Protein AF-A0AB39DMI1-F1 (afdb_monomer)

Mean predicted aligned error: 10.32 Å

Foldseek 3Di:
DDDDDDDDDDDPPPDPPPDDLDQPDWDWDDDPPDTQTERLDRDALVLLLAQVRCPDPLNVLLVVQDQSYAAARDHPDSCVSVLLVVLLSPFDLQAFQRQDASWFDDRPPDQADDDDPSSVVSCLVSLHWYWHWDDDDVDIDRTTIPSQFGSHPVGDHNSLSSLVSVLVVQLVVQLVCLCPVPPDDLDLALVSLVSSVVSNVVSQVSCLRNQFFAWDWDQDPVPRDTDIDGFKDWPDHSHQSVVDDPVCVVVVHHRDTDMDGHTPDDDDDDDDDDDDD

Structure (mmCIF, N/CA/C/O backbone):
data_AF-A0AB39DMI1-F1
#
_entry.id   AF-A0AB39DMI1-F1
#
loop_
_atom_site.group_PDB
_atom_site.id
_atom_site.type_symbol
_atom_site.label_atom_id
_atom_site.label_alt_id
_atom_site.label_comp_id
_atom_site.label_asym_id
_atom_site.label_entity_id
_atom_site.label_seq_id
_atom_site.pdbx_PDB_ins_code
_atom_site.Cartn_x
_atom_site.Cartn_y
_atom_site.Cartn_z
_atom_site.occupancy
_atom_site.B_iso_or_equiv
_atom_site.auth_seq_id
_atom_site.auth_comp_id
_atom_site.auth_asym_id
_atom_site.auth_atom_id
_atom_site.pdbx_PDB_model_num
ATOM 1 N N . MET A 1 1 ? -18.346 53.934 20.089 1.00 40.44 1 MET A N 1
ATOM 2 C CA . MET A 1 1 ? -18.677 53.764 18.660 1.00 40.44 1 MET A CA 1
ATOM 3 C C . MET A 1 1 ? -17.660 52.806 18.081 1.00 40.44 1 MET A C 1
ATOM 5 O O . MET A 1 1 ? -16.477 52.972 18.335 1.00 40.44 1 MET A O 1
ATOM 9 N N . ASP A 1 2 ? -18.185 51.751 17.476 1.00 36.75 2 ASP A N 1
ATOM 10 C CA . ASP A 1 2 ? -17.543 50.507 17.050 1.00 36.75 2 ASP A CA 1
ATOM 11 C C . ASP A 1 2 ? -16.502 50.747 15.938 1.00 36.75 2 ASP A C 1
ATOM 13 O O . ASP A 1 2 ? -16.797 51.455 14.978 1.00 36.75 2 ASP A O 1
ATOM 17 N N . THR A 1 3 ? -15.305 50.163 16.041 1.00 40.97 3 THR A N 1
ATOM 18 C CA . THR A 1 3 ? -14.331 50.101 14.936 1.00 40.97 3 THR A CA 1
ATOM 19 C C . THR A 1 3 ? -14.012 48.641 14.646 1.00 40.97 3 THR A C 1
ATOM 21 O O . THR A 1 3 ? -13.038 48.086 15.157 1.00 40.97 3 THR A O 1
ATOM 24 N N . ARG A 1 4 ? -14.852 48.016 13.819 1.00 33.78 4 ARG A N 1
ATOM 25 C CA . ARG A 1 4 ? -14.531 46.766 13.126 1.00 33.78 4 ARG A CA 1
ATOM 26 C C . ARG A 1 4 ? -13.997 47.142 11.751 1.00 33.78 4 ARG A C 1
ATOM 28 O O . ARG A 1 4 ? -14.719 47.749 10.970 1.00 33.78 4 ARG A O 1
ATOM 35 N N . HIS A 1 5 ? -12.742 46.804 11.478 1.00 41.62 5 HIS A N 1
ATOM 36 C CA . HIS A 1 5 ? -12.243 46.714 10.112 1.00 41.62 5 HIS A CA 1
ATOM 37 C C . HIS A 1 5 ? -12.139 45.240 9.734 1.00 41.62 5 HIS A C 1
ATOM 39 O O . HIS A 1 5 ? -11.647 44.415 10.505 1.00 41.62 5 HIS A O 1
ATOM 45 N N . ASP A 1 6 ? -12.710 44.946 8.574 1.00 37.47 6 ASP A N 1
ATOM 46 C CA . ASP A 1 6 ? -13.129 43.636 8.108 1.00 37.47 6 ASP A CA 1
ATOM 47 C C . ASP A 1 6 ? -11.973 42.666 7.835 1.00 37.47 6 ASP A C 1
ATOM 49 O O . ASP A 1 6 ? -10.895 43.039 7.371 1.00 37.47 6 ASP A O 1
ATOM 53 N N . ALA A 1 7 ? -12.231 41.387 8.106 1.00 41.59 7 ALA A N 1
ATOM 54 C CA . ALA A 1 7 ? -11.334 40.283 7.795 1.00 41.59 7 ALA A CA 1
ATOM 55 C C . ALA A 1 7 ? -11.231 40.056 6.270 1.00 41.59 7 ALA A C 1
ATOM 57 O O . ALA A 1 7 ? -12.234 40.190 5.561 1.00 41.59 7 ALA A O 1
ATOM 58 N N . PRO A 1 8 ? -10.060 39.655 5.740 1.00 37.84 8 PRO A N 1
ATOM 59 C CA . PRO A 1 8 ? -9.926 39.305 4.331 1.00 37.84 8 PRO A CA 1
ATOM 60 C C . PRO A 1 8 ? -10.745 38.044 4.007 1.00 37.84 8 PRO A C 1
ATOM 62 O O . PRO A 1 8 ? -10.681 37.040 4.717 1.00 37.84 8 PRO A O 1
ATOM 65 N N . GLY A 1 9 ? -11.532 38.115 2.929 1.00 39.91 9 GLY A N 1
ATOM 66 C CA . GLY A 1 9 ? -12.408 37.036 2.470 1.00 39.91 9 GLY A CA 1
ATOM 67 C C . GLY A 1 9 ? -11.663 35.746 2.085 1.00 39.91 9 GLY A C 1
ATOM 68 O O . GLY A 1 9 ? -10.453 35.762 1.850 1.00 39.91 9 GLY A O 1
ATOM 69 N N . PRO A 1 10 ? -12.375 34.607 2.008 1.00 33.69 10 PRO A N 1
ATOM 70 C CA . PRO A 1 10 ? -11.759 33.302 1.804 1.00 33.69 10 PRO A CA 1
ATOM 71 C C . PRO A 1 10 ? -11.080 33.216 0.433 1.00 33.69 10 PRO A C 1
ATOM 73 O O . PRO A 1 10 ? -11.697 33.448 -0.608 1.00 33.69 10 PRO A O 1
ATOM 76 N N . ALA A 1 11 ? -9.800 32.842 0.441 1.00 37.06 11 ALA A N 1
ATOM 77 C CA . ALA A 1 11 ? -9.034 32.567 -0.763 1.00 37.06 11 ALA A CA 1
ATOM 78 C C . ALA A 1 11 ? -9.697 31.429 -1.554 1.00 37.06 11 ALA A C 1
ATOM 80 O O . ALA A 1 11 ? -9.735 30.275 -1.120 1.00 37.06 11 ALA A O 1
ATOM 81 N N . VAL A 1 12 ? -10.223 31.763 -2.732 1.00 31.17 12 VAL A N 1
ATOM 82 C CA . VAL A 1 12 ? -10.751 30.793 -3.692 1.00 31.17 12 VAL A CA 1
ATOM 83 C C . VAL A 1 12 ? -9.596 29.886 -4.118 1.00 31.17 12 VAL A C 1
ATOM 85 O O . VAL A 1 12 ? -8.694 30.315 -4.839 1.00 31.17 12 VAL A O 1
ATOM 88 N N . ARG A 1 13 ? -9.611 28.621 -3.679 1.00 31.36 13 ARG A N 1
ATOM 89 C CA . ARG A 1 13 ? -8.741 27.581 -4.239 1.00 31.36 13 ARG A CA 1
ATOM 90 C C . ARG A 1 13 ? -9.112 27.424 -5.714 1.00 31.36 13 ARG A C 1
ATOM 92 O O . ARG A 1 13 ? -10.100 26.770 -6.035 1.00 31.36 13 ARG A O 1
ATOM 99 N N . ARG A 1 14 ? -8.345 28.046 -6.614 1.00 27.55 14 ARG A N 1
ATOM 100 C CA . ARG A 1 14 ? -8.425 27.747 -8.047 1.00 27.55 14 ARG A CA 1
ATOM 101 C C . ARG A 1 14 ? -8.076 26.275 -8.222 1.00 27.55 14 ARG A C 1
ATOM 103 O O . ARG A 1 14 ? -6.947 25.873 -7.953 1.00 27.55 14 ARG A O 1
ATOM 110 N N . ALA A 1 15 ? -9.047 25.481 -8.661 1.00 31.86 15 ALA A N 1
ATOM 111 C CA . ALA A 1 15 ? -8.755 24.197 -9.267 1.00 31.86 15 ALA A CA 1
ATOM 112 C C . ALA A 1 15 ? -7.817 24.467 -10.451 1.00 31.86 15 ALA A C 1
ATOM 114 O O . ALA A 1 15 ? -8.146 25.260 -11.334 1.00 31.86 15 ALA A O 1
ATOM 115 N N . HIS A 1 16 ? -6.626 23.874 -10.429 1.00 32.84 16 HIS A N 1
ATOM 116 C CA . HIS A 1 16 ? -5.752 23.867 -11.593 1.00 32.84 16 HIS A CA 1
ATOM 117 C C . HIS A 1 16 ? -6.437 22.990 -12.646 1.00 32.84 16 HIS A C 1
ATOM 119 O O . HIS A 1 16 ? -6.425 21.764 -12.569 1.00 32.84 16 HIS A O 1
ATOM 125 N N . GLU A 1 17 ? -7.137 23.643 -13.566 1.00 27.09 17 GLU A N 1
ATOM 126 C CA . GLU A 1 17 ? -7.803 23.019 -14.699 1.00 27.09 17 GLU A CA 1
ATOM 127 C C . GLU A 1 17 ? -6.729 22.375 -15.587 1.00 27.09 17 GLU A C 1
ATOM 129 O O . GLU A 1 17 ? -5.768 23.034 -15.998 1.00 27.09 17 GLU A O 1
ATOM 134 N N . LEU A 1 18 ? -6.848 21.064 -15.825 1.00 34.19 18 LEU A N 1
ATOM 135 C CA . LEU A 1 18 ? -5.986 20.318 -16.740 1.00 34.19 18 LEU A CA 1
ATOM 136 C C . LEU A 1 18 ? -6.076 20.977 -18.124 1.00 34.19 18 LEU A C 1
ATOM 138 O O . LEU A 1 18 ? -7.074 20.810 -18.825 1.00 34.19 18 LEU A O 1
ATOM 142 N N . ARG A 1 19 ? -5.042 21.727 -18.530 1.00 32.97 19 ARG A N 1
ATOM 143 C CA . ARG A 1 19 ? -4.916 22.168 -19.926 1.00 32.97 19 ARG A CA 1
ATOM 144 C C . ARG A 1 19 ? -4.856 20.921 -20.799 1.00 32.97 19 ARG A C 1
ATOM 146 O O . ARG A 1 19 ? -4.119 19.988 -20.499 1.00 32.97 19 ARG A O 1
ATOM 153 N N . GLY A 1 20 ? -5.690 20.910 -21.835 1.00 32.97 20 GLY A N 1
ATOM 154 C CA . GLY A 1 20 ? -6.009 19.743 -22.647 1.00 32.97 20 GLY A CA 1
ATOM 155 C C . GLY A 1 20 ? -4.791 18.958 -23.129 1.00 32.97 20 GLY A C 1
ATOM 156 O O . GLY A 1 20 ? -4.186 19.292 -24.140 1.00 32.97 20 GLY A O 1
ATOM 157 N N . LYS A 1 21 ? -4.514 17.856 -22.436 1.00 36.34 21 LYS A N 1
ATOM 158 C CA . LYS A 1 21 ? -3.813 16.682 -22.949 1.00 36.34 21 LYS A CA 1
ATOM 159 C C . LYS A 1 21 ? -4.863 15.565 -22.981 1.00 36.34 21 LYS A C 1
ATOM 161 O O . LYS A 1 21 ? -5.331 15.100 -21.940 1.00 36.34 21 LYS A O 1
ATOM 166 N N . THR A 1 22 ? -5.353 15.249 -24.178 1.00 29.59 22 THR A N 1
ATOM 167 C CA . THR A 1 22 ? -6.438 14.292 -24.453 1.00 29.59 22 THR A CA 1
ATOM 168 C C . THR A 1 22 ? -6.176 12.928 -23.812 1.00 29.59 22 THR A C 1
ATOM 170 O O . THR A 1 22 ? -5.317 12.183 -24.268 1.00 29.59 22 THR A O 1
ATOM 173 N N . CYS A 1 23 ? -6.945 12.576 -22.778 1.00 31.59 23 CYS A N 1
ATOM 174 C CA . CYS A 1 23 ? -6.924 11.258 -22.137 1.00 31.59 23 CYS A CA 1
ATOM 175 C C . CYS A 1 23 ? -7.119 10.146 -23.185 1.00 31.59 23 CYS A C 1
ATOM 177 O O . CYS A 1 23 ? -8.231 9.962 -23.674 1.00 31.59 23 CYS A O 1
ATOM 179 N N . CYS A 1 24 ? -6.047 9.431 -23.550 1.00 37.78 24 CYS A N 1
ATOM 180 C CA . CYS A 1 24 ? -6.097 8.428 -24.619 1.00 37.78 24 CYS A CA 1
ATOM 181 C C . CYS A 1 24 ? -6.272 6.991 -24.092 1.00 37.78 24 CYS A C 1
ATOM 183 O O . CYS A 1 24 ? -6.739 6.128 -24.827 1.00 37.78 24 CYS A O 1
ATOM 185 N N . SER A 1 25 ? -6.014 6.735 -22.804 1.00 41.91 25 SER A N 1
ATOM 186 C CA . SER A 1 25 ? -6.615 5.607 -22.081 1.00 41.91 25 SER A CA 1
ATOM 187 C C . SER A 1 25 ? -6.395 5.702 -20.573 1.00 41.91 25 SER A C 1
ATOM 189 O O . SER A 1 25 ? -5.325 6.081 -20.102 1.00 41.91 25 SER A O 1
ATOM 191 N N . CYS A 1 26 ? -7.417 5.320 -19.814 1.00 41.00 26 CYS A N 1
ATOM 192 C CA . CYS A 1 26 ? -7.340 5.096 -18.378 1.00 41.00 26 CYS A CA 1
ATOM 193 C C . CYS A 1 26 ? -7.968 3.727 -18.111 1.00 41.00 26 CYS A C 1
ATOM 195 O O . CYS A 1 26 ? -9.160 3.548 -18.370 1.00 41.00 26 CYS A O 1
ATOM 197 N N . SER A 1 27 ? -7.189 2.749 -17.651 1.00 41.56 27 SER A N 1
ATOM 198 C CA . SER A 1 27 ? -7.757 1.506 -17.126 1.00 41.56 27 SER A CA 1
ATOM 199 C C . SER A 1 27 ? -8.093 1.703 -15.649 1.00 41.56 27 SER A C 1
ATOM 201 O O . SER A 1 27 ? -7.346 2.320 -14.900 1.00 41.56 27 SER A O 1
ATOM 203 N N . TRP A 1 28 ? -9.267 1.240 -15.229 1.00 36.66 28 TRP A N 1
ATOM 204 C CA . TRP A 1 28 ? -9.728 1.349 -13.846 1.00 36.66 28 TRP A CA 1
ATOM 205 C C . TRP A 1 28 ? -9.405 0.060 -13.099 1.00 36.66 28 TRP A C 1
ATOM 207 O O . TRP A 1 28 ? -9.857 -1.008 -13.512 1.00 36.66 28 TRP A O 1
ATOM 217 N N . LEU A 1 29 ? -8.694 0.150 -11.972 1.00 39.16 29 LEU A N 1
ATOM 218 C CA . LEU A 1 29 ? -8.691 -0.933 -10.993 1.00 39.16 29 LEU A CA 1
ATOM 219 C C . LEU A 1 29 ? -9.754 -0.611 -9.935 1.00 39.16 29 LEU A C 1
ATOM 221 O O . LEU A 1 29 ? -9.590 0.293 -9.120 1.00 39.16 29 LEU A O 1
ATOM 225 N N . HIS A 1 30 ? -10.883 -1.319 -9.967 1.00 31.81 30 HIS A N 1
ATOM 226 C CA . HIS A 1 30 ? -11.877 -1.236 -8.898 1.00 31.81 30 HIS A CA 1
ATOM 227 C C . HIS A 1 30 ? -11.398 -2.079 -7.711 1.00 31.81 30 HIS A C 1
ATOM 229 O O . HIS A 1 30 ? -11.623 -3.285 -7.674 1.00 31.81 30 HIS A O 1
ATOM 235 N N . SER A 1 31 ? -10.769 -1.439 -6.726 1.00 31.80 31 SER A N 1
ATOM 236 C CA . SER A 1 31 ? -10.728 -1.959 -5.358 1.00 31.80 31 SER A CA 1
ATOM 237 C C . SER A 1 31 ? -11.384 -0.947 -4.417 1.00 31.80 31 SER A C 1
ATOM 239 O O . SER A 1 31 ? -11.333 0.260 -4.631 1.00 31.80 31 SER A O 1
ATOM 241 N N . LEU A 1 32 ? -12.132 -1.476 -3.456 1.00 36.25 32 LEU A N 1
ATOM 242 C CA . LEU A 1 32 ? -13.228 -0.853 -2.713 1.00 36.25 32 LEU A CA 1
ATOM 243 C C . LEU A 1 32 ? -12.940 0.580 -2.193 1.00 36.25 32 LEU A C 1
ATOM 245 O O . LEU A 1 32 ? -12.000 0.831 -1.450 1.00 36.25 32 LEU A O 1
ATOM 249 N N . LYS A 1 33 ? -13.840 1.507 -2.562 1.00 37.75 33 LYS A N 1
ATOM 250 C CA . LYS A 1 33 ? -14.026 2.904 -2.099 1.00 37.75 33 LYS A CA 1
ATOM 251 C C . LYS A 1 33 ? -12.906 3.938 -2.312 1.00 37.75 33 LYS A C 1
ATOM 253 O O . LYS A 1 33 ? -13.256 5.117 -2.322 1.00 37.75 33 LYS A O 1
ATOM 258 N N . ASN A 1 34 ? -11.661 3.564 -2.605 1.00 37.72 34 ASN A N 1
ATOM 259 C CA . ASN A 1 34 ? -10.618 4.515 -3.020 1.00 37.72 34 ASN A CA 1
ATOM 260 C C . ASN A 1 34 ? -10.256 4.311 -4.496 1.00 37.72 34 ASN A C 1
ATOM 262 O O . ASN A 1 34 ? -9.811 3.249 -4.918 1.00 37.72 34 ASN A O 1
ATOM 266 N N . ARG A 1 35 ? -10.506 5.341 -5.311 1.00 41.94 35 ARG A N 1
ATOM 267 C CA . ARG A 1 35 ? -10.262 5.329 -6.758 1.00 41.94 35 ARG A CA 1
ATOM 268 C C . ARG A 1 35 ? -8.752 5.397 -7.003 1.00 41.94 35 ARG A C 1
ATOM 270 O O . ARG A 1 35 ? -8.197 6.492 -6.966 1.00 41.94 35 ARG A O 1
ATOM 277 N N . SER A 1 36 ? -8.094 4.271 -7.279 1.00 43.62 36 SER A N 1
ATOM 278 C CA . SER A 1 36 ? -6.759 4.317 -7.875 1.00 43.62 36 SER A CA 1
ATOM 279 C C . SER A 1 36 ? -6.872 4.592 -9.369 1.00 43.62 36 SER A C 1
ATOM 281 O O . SER A 1 36 ? -7.447 3.826 -10.143 1.00 43.62 36 SER A O 1
ATOM 283 N N . LEU A 1 37 ? -6.398 5.774 -9.763 1.00 44.84 37 LEU A N 1
ATOM 284 C CA . LEU A 1 37 ? -6.355 6.202 -11.152 1.00 44.84 37 LEU A CA 1
ATOM 285 C C . LEU A 1 37 ? -5.098 5.600 -11.776 1.00 44.84 37 LEU A C 1
ATOM 287 O O . LEU A 1 37 ? -4.003 6.150 -11.682 1.00 44.84 37 LEU A O 1
ATOM 291 N N . LEU A 1 38 ? -5.267 4.462 -12.441 1.00 48.44 38 LEU A N 1
ATOM 292 C CA . LEU A 1 38 ? -4.261 3.926 -13.344 1.00 48.44 38 LEU A CA 1
ATOM 293 C C . LEU A 1 38 ? -4.327 4.726 -14.656 1.00 48.44 38 LEU A C 1
ATOM 295 O O . LEU A 1 38 ? -5.149 4.482 -15.542 1.00 48.44 38 LEU A O 1
ATOM 299 N N . LYS A 1 39 ? -3.479 5.754 -14.761 1.00 48.94 39 LYS A N 1
ATOM 300 C CA . LYS A 1 39 ? -3.365 6.572 -15.973 1.00 48.94 39 LYS A CA 1
ATOM 301 C C . LYS A 1 39 ? -2.441 5.877 -16.972 1.00 48.94 39 LYS A C 1
ATOM 303 O O . LYS A 1 39 ? -1.224 6.010 -16.911 1.00 48.94 39 LYS A O 1
ATOM 308 N N . THR A 1 40 ? -3.019 5.161 -17.931 1.00 48.16 40 THR A N 1
ATOM 309 C CA . THR A 1 40 ? -2.286 4.499 -19.018 1.00 48.16 40 THR A CA 1
ATOM 310 C C . THR A 1 40 ? -2.102 5.409 -20.239 1.00 48.16 40 THR A C 1
ATOM 312 O O . THR A 1 40 ? -2.490 5.056 -21.344 1.00 48.16 40 THR A O 1
ATOM 315 N N . ARG A 1 41 ? -1.396 6.540 -20.046 1.00 52.12 41 ARG A N 1
ATOM 316 C CA . ARG A 1 41 ? -0.785 7.401 -21.094 1.00 52.12 41 ARG A CA 1
ATOM 317 C C . ARG A 1 41 ? -1.647 8.533 -21.694 1.00 52.12 41 ARG A C 1
ATOM 319 O O . ARG A 1 41 ? -2.814 8.374 -22.041 1.00 52.12 41 ARG A O 1
ATOM 326 N N . CYS A 1 42 ? -0.995 9.685 -21.872 1.00 41.88 42 CYS A N 1
ATOM 327 C CA . CYS A 1 42 ? -1.364 10.738 -22.833 1.00 41.88 42 CYS A CA 1
ATOM 328 C C . CYS A 1 42 ? -0.129 11.281 -23.587 1.00 41.88 42 CYS A C 1
ATOM 330 O O . CYS A 1 42 ? -0.271 11.718 -24.723 1.00 41.88 42 CYS A O 1
ATOM 332 N N . ASP A 1 43 ? 1.075 11.186 -23.007 1.00 53.94 43 ASP A N 1
ATOM 333 C CA . ASP A 1 43 ? 2.302 11.729 -23.607 1.00 53.94 43 ASP A CA 1
ATOM 334 C C . ASP A 1 43 ? 3.181 10.651 -24.273 1.00 53.94 43 ASP A C 1
ATOM 336 O O . ASP A 1 43 ? 3.011 9.432 -24.087 1.00 53.94 43 ASP A O 1
ATOM 340 N N . SER A 1 44 ? 4.121 11.106 -25.106 1.00 67.56 44 SER A N 1
ATOM 341 C CA . SER A 1 44 ? 5.117 10.250 -25.741 1.00 67.56 44 SER A CA 1
ATOM 342 C C . SER A 1 44 ? 6.044 9.657 -24.680 1.00 67.56 44 SER A C 1
ATOM 344 O O . SER A 1 44 ? 6.543 10.369 -23.814 1.00 67.56 44 SER A O 1
ATOM 346 N N . VAL A 1 45 ? 6.338 8.353 -24.761 1.00 79.56 45 VAL A N 1
ATOM 347 C CA . VAL A 1 45 ? 7.345 7.723 -23.886 1.00 79.56 45 VAL A CA 1
ATOM 348 C C . VAL A 1 45 ? 8.702 8.429 -24.000 1.00 79.56 45 VAL A C 1
ATOM 350 O O . VAL A 1 45 ? 9.500 8.400 -23.070 1.00 79.56 45 VAL A O 1
ATOM 353 N N . THR A 1 46 ? 8.957 9.057 -25.150 1.00 84.38 46 THR A N 1
ATOM 354 C CA . THR A 1 46 ? 10.192 9.773 -25.446 1.00 84.38 46 THR A CA 1
ATOM 355 C C . THR A 1 46 ? 10.380 10.955 -24.504 1.00 84.38 46 THR A C 1
ATOM 357 O O . THR A 1 46 ? 11.479 11.121 -23.994 1.00 84.38 46 THR A O 1
ATOM 360 N N . ASP A 1 47 ? 9.313 11.698 -24.194 1.00 87.88 47 ASP A N 1
ATOM 361 C CA . ASP A 1 47 ? 9.385 12.865 -23.306 1.00 87.88 47 ASP A CA 1
ATOM 362 C C . ASP A 1 47 ? 9.639 12.438 -21.853 1.00 87.88 47 ASP A C 1
ATOM 364 O O . ASP A 1 47 ? 10.420 13.052 -21.131 1.00 87.88 47 ASP A O 1
ATOM 368 N N . ILE A 1 48 ? 9.045 11.316 -21.428 1.00 87.12 48 ILE A N 1
ATOM 369 C CA . ILE A 1 48 ? 9.291 10.744 -20.095 1.00 87.12 48 ILE A CA 1
ATOM 370 C C . ILE A 1 48 ? 10.750 10.266 -19.972 1.00 87.12 48 ILE A C 1
ATOM 372 O O . ILE A 1 48 ? 11.365 10.427 -18.921 1.00 87.12 48 ILE A O 1
ATOM 376 N N . ARG A 1 49 ? 11.324 9.704 -21.044 1.00 90.25 49 ARG A N 1
ATOM 377 C CA . ARG A 1 49 ? 12.709 9.193 -21.083 1.00 90.25 49 ARG A CA 1
ATOM 378 C C . ARG A 1 49 ? 13.777 10.275 -21.253 1.00 90.25 49 ARG A C 1
ATOM 380 O O . ARG A 1 49 ? 14.959 9.959 -21.134 1.00 90.25 49 ARG A O 1
ATOM 387 N N . ASP A 1 50 ? 13.386 11.504 -21.554 1.00 89.00 50 ASP A N 1
ATOM 388 C CA . ASP A 1 50 ? 14.294 12.634 -21.719 1.00 89.00 50 ASP A CA 1
ATOM 389 C C . ASP A 1 50 ? 14.515 13.343 -20.373 1.00 89.00 50 ASP A C 1
ATOM 391 O O . ASP A 1 50 ? 13.557 13.743 -19.713 1.00 89.00 50 ASP A O 1
ATOM 395 N N . GLN A 1 51 ? 15.772 13.489 -19.949 1.00 88.31 51 GLN A N 1
ATOM 396 C CA . GLN A 1 51 ? 16.124 14.133 -18.677 1.00 88.31 51 GLN A CA 1
ATOM 397 C C . GLN A 1 51 ? 15.854 15.640 -18.688 1.00 88.31 51 GLN A C 1
ATOM 399 O O . GLN A 1 51 ? 15.552 16.204 -17.638 1.00 88.31 51 GLN A O 1
ATOM 404 N N . ASP A 1 52 ? 15.921 16.273 -19.861 1.00 89.06 52 ASP A N 1
ATOM 405 C CA . ASP A 1 52 ? 15.799 17.727 -20.002 1.00 89.06 52 ASP A CA 1
ATOM 406 C C . ASP A 1 52 ? 14.333 18.181 -20.113 1.00 89.06 52 ASP A C 1
ATOM 408 O O . ASP A 1 52 ? 14.018 19.371 -20.030 1.00 89.06 52 ASP A O 1
ATOM 412 N N . LYS A 1 53 ? 13.406 17.232 -20.290 1.00 87.38 53 LYS A N 1
ATOM 413 C CA . LYS A 1 53 ? 11.963 17.485 -20.334 1.00 87.38 53 LYS A CA 1
ATOM 414 C C . LYS A 1 53 ? 11.365 17.461 -18.935 1.00 87.38 53 LYS A C 1
ATOM 416 O O . LYS A 1 53 ? 11.500 16.472 -18.224 1.00 87.38 53 LYS A O 1
ATOM 421 N N . ALA A 1 54 ? 10.666 18.535 -18.573 1.00 83.94 54 ALA A N 1
ATOM 422 C CA . ALA A 1 54 ? 9.988 18.684 -17.280 1.00 83.94 54 ALA A CA 1
ATOM 423 C C . ALA A 1 54 ? 8.468 18.907 -17.407 1.00 83.94 54 ALA A C 1
ATOM 425 O O . ALA A 1 54 ? 7.759 18.926 -16.404 1.00 83.94 54 ALA A O 1
ATOM 426 N N . ASP A 1 55 ? 7.962 19.075 -18.631 1.00 85.00 55 ASP A N 1
ATOM 427 C CA . ASP A 1 55 ? 6.549 19.269 -18.978 1.00 85.00 55 ASP A CA 1
ATOM 428 C C . ASP A 1 55 ? 5.859 17.967 -19.429 1.00 85.00 55 ASP A C 1
ATOM 430 O O . ASP A 1 55 ? 4.770 17.987 -20.009 1.00 85.00 55 ASP A O 1
ATOM 434 N N . ASP A 1 56 ? 6.489 16.819 -19.168 1.00 85.62 56 ASP A N 1
ATOM 435 C CA . ASP A 1 56 ? 5.900 15.504 -19.385 1.00 85.62 56 ASP A CA 1
ATOM 436 C C . ASP A 1 56 ? 4.925 15.123 -18.259 1.00 85.62 56 ASP A C 1
ATOM 438 O O . ASP A 1 56 ? 5.008 15.593 -17.120 1.00 85.62 56 ASP A O 1
ATOM 442 N N . ILE A 1 57 ? 4.007 14.208 -18.568 1.00 83.06 57 ILE A N 1
ATOM 443 C CA . ILE A 1 57 ? 2.981 13.785 -17.618 1.00 83.06 57 ILE A CA 1
ATOM 444 C C . ILE A 1 57 ? 3.523 13.192 -16.305 1.00 83.06 57 ILE A C 1
ATOM 446 O O . ILE A 1 57 ? 2.878 13.358 -15.271 1.00 83.06 57 ILE A O 1
ATOM 450 N N . ALA A 1 58 ? 4.668 12.500 -16.305 1.00 86.31 58 ALA A N 1
ATOM 451 C CA . ALA A 1 58 ? 5.204 11.898 -15.082 1.00 86.31 58 ALA A CA 1
ATOM 452 C C . ALA A 1 58 ? 5.746 12.985 -14.136 1.00 86.31 58 ALA A C 1
ATOM 454 O O . ALA A 1 58 ? 5.494 12.941 -12.927 1.00 86.31 58 ALA A O 1
ATOM 455 N N . SER A 1 59 ? 6.401 14.004 -14.695 1.00 88.25 59 SER A N 1
ATOM 456 C CA . SER A 1 59 ? 6.846 15.203 -13.972 1.00 88.25 59 SER A CA 1
ATOM 457 C C . SER A 1 59 ? 5.668 16.021 -13.419 1.00 88.25 59 SER A C 1
ATOM 459 O O . SER A 1 59 ? 5.661 16.397 -12.240 1.00 88.25 59 SER A O 1
ATOM 461 N N . GLU A 1 60 ? 4.620 16.227 -14.224 1.00 87.88 60 GLU A N 1
ATOM 462 C CA . GLU A 1 60 ? 3.393 16.913 -13.790 1.00 87.88 60 GLU A CA 1
ATOM 463 C C . GLU A 1 60 ? 2.685 16.162 -12.648 1.00 87.88 60 GLU A C 1
ATOM 465 O O . GLU A 1 60 ? 2.334 16.759 -11.628 1.00 87.88 60 GLU A O 1
ATOM 470 N N . LEU A 1 61 ? 2.497 14.843 -12.782 1.00 86.00 61 LEU A N 1
ATOM 471 C CA . LEU A 1 61 ? 1.850 14.018 -11.755 1.00 86.00 61 LEU A CA 1
ATOM 472 C C . LEU A 1 61 ? 2.656 13.980 -10.456 1.00 86.00 61 LEU A C 1
ATOM 474 O O . LEU A 1 61 ? 2.062 14.034 -9.379 1.00 86.00 61 LEU A O 1
ATOM 478 N N . THR A 1 62 ? 3.988 13.930 -10.554 1.00 87.75 62 THR A N 1
ATOM 479 C CA . THR A 1 62 ? 4.881 14.001 -9.389 1.00 87.75 62 THR A CA 1
ATOM 480 C C . THR A 1 62 ? 4.728 15.335 -8.663 1.00 87.75 62 THR A C 1
ATOM 482 O O . THR A 1 62 ? 4.639 15.357 -7.439 1.00 87.75 62 THR A O 1
ATOM 485 N N . THR A 1 63 ? 4.617 16.440 -9.405 1.00 89.56 63 THR A N 1
ATOM 486 C CA . THR A 1 63 ? 4.389 17.773 -8.825 1.00 89.56 63 THR A CA 1
ATOM 487 C C . THR A 1 63 ? 3.027 17.867 -8.129 1.00 89.56 63 THR A C 1
ATOM 489 O O . THR A 1 63 ? 2.903 18.512 -7.089 1.00 89.56 63 THR A O 1
ATOM 492 N N . LEU A 1 64 ? 2.001 17.203 -8.671 1.00 87.50 64 LEU A N 1
ATOM 493 C CA . LEU A 1 64 ? 0.667 17.143 -8.064 1.00 87.50 64 LEU A CA 1
ATOM 494 C C . LEU A 1 64 ? 0.591 16.218 -6.840 1.00 87.50 64 LEU A C 1
ATOM 496 O O . LEU A 1 64 ? -0.316 16.379 -6.022 1.00 87.50 64 LEU A O 1
ATOM 500 N N . GLY A 1 65 ? 1.520 15.271 -6.690 1.00 86.31 65 GLY A N 1
ATOM 501 C CA . GLY A 1 65 ? 1.653 14.486 -5.465 1.00 86.31 65 GLY A CA 1
ATOM 502 C C . GLY A 1 65 ? 0.631 13.359 -5.294 1.00 86.31 65 GLY A C 1
ATOM 503 O O . GLY A 1 65 ? 0.307 12.987 -4.163 1.00 86.31 65 GLY A O 1
ATOM 504 N N . TYR A 1 66 ? 0.053 12.836 -6.380 1.00 84.50 66 TYR A N 1
ATOM 505 C CA . TYR A 1 66 ? -1.025 11.851 -6.278 1.00 84.50 66 TYR A CA 1
ATOM 506 C C . TYR A 1 66 ? -0.540 10.476 -5.812 1.00 84.50 66 TYR A C 1
ATOM 508 O O . TYR A 1 66 ? 0.200 9.782 -6.507 1.00 84.50 66 TYR A O 1
ATOM 516 N N . ARG A 1 67 ? -1.062 10.037 -4.662 1.00 86.44 67 ARG A N 1
ATOM 517 C CA . ARG A 1 67 ? -0.707 8.756 -4.041 1.00 86.44 67 ARG A CA 1
ATOM 518 C C . ARG A 1 67 ? -1.171 7.534 -4.828 1.00 86.44 67 ARG A C 1
ATOM 520 O O . ARG A 1 67 ? -0.438 6.564 -4.949 1.00 86.44 67 ARG A O 1
ATOM 527 N N . HIS A 1 68 ? -2.378 7.574 -5.383 1.00 85.69 68 HIS A N 1
ATOM 528 C CA . HIS A 1 68 ? -2.991 6.423 -6.055 1.00 85.69 68 HIS A CA 1
ATOM 529 C C . HIS A 1 68 ? -2.750 6.380 -7.568 1.00 85.69 68 HIS A C 1
ATOM 531 O O . HIS A 1 68 ? -3.571 5.838 -8.311 1.00 85.69 68 HIS A O 1
ATOM 537 N N . VAL A 1 69 ? -1.655 6.989 -8.026 1.00 84.12 69 VAL A N 1
ATOM 538 C CA . VAL A 1 69 ? -1.294 7.076 -9.443 1.00 84.12 69 VAL A CA 1
ATOM 539 C C . VAL A 1 69 ? 0.158 6.650 -9.613 1.00 84.12 69 VAL A C 1
ATOM 541 O O . VAL A 1 69 ? 1.040 7.110 -8.888 1.00 84.12 69 VAL A O 1
ATOM 544 N N . TYR A 1 70 ? 0.404 5.806 -10.609 1.00 86.69 70 TYR A N 1
ATOM 545 C CA . TYR A 1 70 ? 1.738 5.501 -11.117 1.00 86.69 70 TYR A CA 1
ATOM 546 C C . TYR A 1 70 ? 1.730 5.607 -12.643 1.00 86.69 70 TYR A C 1
ATOM 548 O O . TYR A 1 70 ? 0.690 5.409 -13.281 1.00 86.69 70 TYR A O 1
ATOM 556 N N . THR A 1 71 ? 2.891 5.903 -13.222 1.00 87.81 71 THR A N 1
ATOM 557 C CA . THR A 1 71 ? 3.059 6.010 -14.673 1.00 87.81 71 THR A CA 1
ATOM 558 C C . THR A 1 71 ? 3.950 4.884 -15.169 1.00 87.81 71 THR A C 1
ATOM 560 O O . THR A 1 71 ? 5.120 4.822 -14.813 1.00 87.81 71 THR A O 1
ATOM 563 N N . ALA A 1 72 ? 3.411 4.004 -16.015 1.00 88.31 72 ALA A N 1
ATOM 564 C CA . ALA A 1 72 ? 4.198 2.977 -16.694 1.00 88.31 72 ALA A CA 1
ATOM 565 C C . ALA A 1 72 ? 4.700 3.495 -18.051 1.00 88.31 72 ALA A C 1
ATOM 567 O O . ALA A 1 72 ? 3.905 3.748 -18.960 1.00 88.31 72 ALA A O 1
ATOM 568 N N . ALA A 1 73 ? 6.015 3.638 -18.192 1.00 88.56 73 ALA A N 1
ATOM 569 C CA . ALA A 1 73 ? 6.680 4.079 -19.407 1.00 88.56 73 ALA A CA 1
ATOM 570 C C . ALA A 1 73 ? 7.058 2.872 -20.275 1.00 88.56 73 ALA A C 1
ATOM 572 O O . ALA A 1 73 ? 7.930 2.083 -19.919 1.00 88.56 73 ALA A O 1
ATOM 573 N N . HIS A 1 74 ? 6.400 2.746 -21.429 1.00 87.62 74 HIS A N 1
ATOM 574 C CA . HIS A 1 74 ? 6.683 1.707 -22.415 1.00 87.62 74 HIS A CA 1
ATOM 575 C C 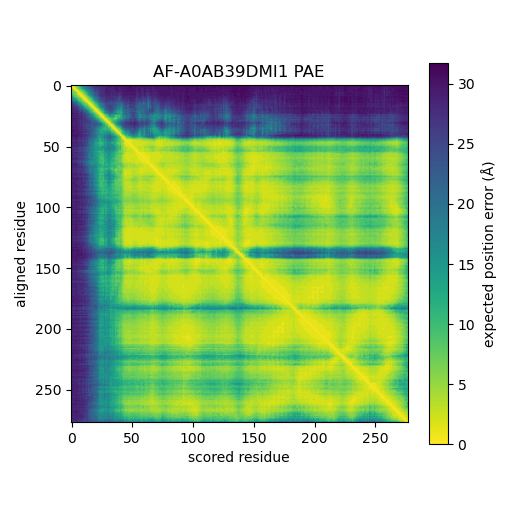. HIS A 1 74 ? 6.437 2.232 -23.834 1.00 87.62 74 HIS A C 1
ATOM 577 O O . HIS A 1 74 ? 5.426 2.892 -24.093 1.00 87.62 74 HIS A O 1
ATOM 583 N N . ALA A 1 75 ? 7.343 1.946 -24.774 1.00 86.12 75 ALA A N 1
ATOM 584 C CA . ALA A 1 75 ? 7.291 2.522 -26.117 1.00 86.12 75 ALA A CA 1
ATOM 585 C C . ALA A 1 75 ? 6.153 1.958 -26.962 1.00 86.12 75 ALA A C 1
ATOM 587 O O . ALA A 1 75 ? 5.316 2.717 -27.461 1.00 86.12 75 ALA A O 1
ATOM 588 N N . THR A 1 76 ? 6.102 0.632 -27.086 1.00 83.19 76 THR A N 1
ATOM 589 C CA . THR A 1 76 ? 5.172 -0.055 -27.992 1.00 83.19 76 THR A CA 1
ATOM 590 C C . THR A 1 76 ? 3.839 -0.440 -27.350 1.00 83.19 76 THR A C 1
ATOM 592 O O . THR A 1 76 ? 2.845 -0.554 -28.060 1.00 83.19 76 THR A O 1
ATOM 595 N N . ASN A 1 77 ? 3.770 -0.600 -26.023 1.00 82.12 77 ASN A N 1
ATOM 596 C CA . ASN A 1 77 ? 2.559 -1.015 -25.317 1.00 82.12 77 ASN A CA 1
ATOM 597 C C . ASN A 1 77 ? 2.062 0.070 -24.349 1.00 82.12 77 ASN A C 1
ATOM 599 O O . ASN A 1 77 ? 2.507 0.158 -23.207 1.00 82.12 77 ASN A O 1
ATOM 603 N N . ALA A 1 78 ? 1.081 0.867 -24.779 1.00 76.88 78 ALA A N 1
ATOM 604 C CA . ALA A 1 78 ? 0.474 1.905 -23.938 1.00 76.88 78 ALA A CA 1
ATOM 605 C C . ALA A 1 78 ? -0.245 1.352 -22.687 1.00 76.88 78 ALA A C 1
ATOM 607 O O . ALA A 1 78 ? -0.402 2.074 -21.707 1.00 76.88 78 ALA A O 1
ATOM 608 N N . GLN A 1 79 ? -0.643 0.074 -22.695 1.00 78.94 79 GLN A N 1
ATOM 609 C CA . GLN A 1 79 ? -1.321 -0.589 -21.575 1.00 78.94 79 GLN A CA 1
ATOM 610 C C . GLN A 1 79 ? -0.378 -1.416 -20.696 1.00 78.94 79 GLN A C 1
ATOM 612 O O . GLN A 1 79 ? -0.858 -2.172 -19.848 1.00 78.94 79 GLN A O 1
ATOM 617 N N . ALA A 1 80 ? 0.945 -1.280 -20.857 1.00 83.69 80 ALA A N 1
ATOM 618 C CA . ALA A 1 80 ? 1.925 -2.052 -20.092 1.00 83.69 80 ALA A CA 1
ATOM 619 C C . ALA A 1 80 ? 1.679 -1.960 -18.574 1.00 83.69 80 ALA A C 1
ATOM 621 O O . ALA A 1 80 ? 1.762 -2.968 -17.878 1.00 83.69 80 ALA A O 1
ATOM 622 N N . GLY A 1 81 ? 1.252 -0.794 -18.071 1.00 82.81 81 GLY A N 1
ATOM 623 C CA . GLY A 1 81 ? 0.903 -0.602 -16.661 1.00 82.81 81 GLY A CA 1
ATOM 624 C C . GLY A 1 81 ? -0.139 -1.594 -16.135 1.00 82.81 81 GLY A C 1
ATOM 625 O O . GLY A 1 81 ? 0.023 -2.103 -15.029 1.00 82.81 81 GLY A O 1
ATOM 626 N N . THR A 1 82 ? -1.146 -1.969 -16.928 1.00 83.88 82 THR A N 1
ATOM 627 C CA . THR A 1 82 ? -2.178 -2.941 -16.516 1.00 83.88 82 THR A CA 1
ATOM 628 C C . THR A 1 82 ? -1.579 -4.319 -16.198 1.00 83.88 82 THR A C 1
ATOM 630 O O . THR A 1 82 ? -2.068 -5.029 -15.318 1.00 83.88 82 THR A O 1
ATOM 633 N N . TYR A 1 83 ? -0.475 -4.691 -16.853 1.00 87.06 83 TYR A N 1
ATOM 634 C CA . TYR A 1 83 ? 0.221 -5.948 -16.578 1.00 87.06 83 TYR A CA 1
ATOM 635 C C . TYR A 1 83 ? 0.980 -5.936 -15.250 1.00 87.06 83 TYR A C 1
ATOM 637 O O . TYR A 1 83 ? 1.196 -7.007 -14.689 1.00 87.06 83 TYR A O 1
ATOM 645 N N . LEU A 1 84 ? 1.366 -4.766 -14.738 1.00 88.38 84 LEU A N 1
ATOM 646 C CA . LEU A 1 84 ? 1.824 -4.634 -13.357 1.00 88.38 84 LEU A CA 1
ATOM 647 C C . LEU A 1 84 ? 0.633 -4.716 -12.397 1.00 88.38 84 LEU A C 1
ATOM 649 O O . LEU A 1 84 ? 0.651 -5.513 -11.463 1.00 88.38 84 LEU A O 1
ATOM 653 N N . ALA A 1 85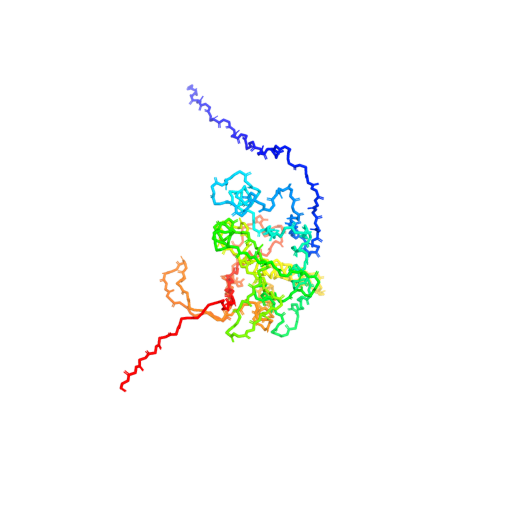 ? -0.436 -3.964 -12.681 1.00 87.19 85 ALA A N 1
ATOM 654 C CA . ALA A 1 85 ? -1.610 -3.873 -11.813 1.00 87.19 85 ALA A CA 1
ATOM 655 C C . ALA A 1 85 ? -2.281 -5.227 -11.534 1.00 87.19 85 ALA A C 1
ATOM 657 O O . ALA A 1 85 ? -2.807 -5.442 -10.441 1.00 87.19 85 ALA A O 1
ATOM 658 N N . LYS A 1 86 ? -2.229 -6.168 -12.488 1.00 86.44 86 LYS A N 1
ATOM 659 C CA . LYS A 1 86 ? -2.774 -7.523 -12.301 1.00 86.44 86 LYS A CA 1
ATOM 660 C C . LYS A 1 86 ? -2.182 -8.241 -11.083 1.00 86.44 86 LYS A C 1
ATOM 662 O O . LYS A 1 86 ? -2.894 -9.007 -10.447 1.00 86.44 86 LYS A O 1
ATOM 667 N N . HIS A 1 87 ? -0.911 -7.991 -10.748 1.00 89.50 87 HIS A N 1
ATOM 668 C CA . HIS A 1 87 ? -0.254 -8.608 -9.590 1.00 89.50 87 HIS A CA 1
ATOM 669 C C . HIS A 1 87 ? -0.873 -8.132 -8.277 1.00 89.50 87 HIS A C 1
ATOM 671 O O . HIS A 1 87 ? -0.971 -8.912 -7.338 1.00 89.50 87 HIS A O 1
ATOM 677 N N . PHE A 1 88 ? -1.356 -6.890 -8.228 1.00 89.25 88 PHE A N 1
ATOM 678 C CA . PHE A 1 88 ? -2.031 -6.340 -7.050 1.00 89.25 88 PHE A CA 1
ATOM 679 C C . PHE A 1 88 ? -3.496 -6.777 -6.974 1.00 89.25 88 PHE A C 1
ATOM 681 O O . PHE A 1 88 ? -4.029 -6.976 -5.889 1.00 89.25 88 PHE A O 1
ATOM 688 N N . ALA A 1 89 ? -4.144 -6.987 -8.123 1.00 86.44 89 ALA A N 1
ATOM 689 C CA . ALA A 1 89 ? -5.540 -7.419 -8.188 1.00 86.44 89 ALA A CA 1
ATOM 690 C C . ALA A 1 89 ? -5.773 -8.853 -7.673 1.00 86.44 89 ALA A C 1
ATOM 692 O O . ALA A 1 89 ? -6.889 -9.182 -7.280 1.00 86.44 89 ALA A O 1
ATOM 693 N N . VAL A 1 90 ? -4.745 -9.707 -7.686 1.00 87.62 90 VAL A N 1
ATOM 694 C CA . VAL A 1 90 ? -4.845 -11.115 -7.254 1.00 87.62 90 VAL A CA 1
ATOM 695 C C . VAL A 1 90 ? -4.498 -11.336 -5.779 1.00 87.62 90 VAL A C 1
ATOM 697 O O . VAL A 1 90 ? -4.562 -12.470 -5.306 1.00 87.62 90 VAL A O 1
ATOM 700 N N . VAL A 1 91 ? -4.117 -10.286 -5.045 1.00 89.00 91 VAL A N 1
ATOM 701 C CA . VAL A 1 91 ? -3.723 -10.403 -3.635 1.00 89.00 91 VAL A CA 1
ATOM 702 C C . VAL A 1 91 ? -4.917 -10.851 -2.792 1.00 89.00 91 VAL A C 1
ATOM 704 O O . VAL A 1 91 ? -5.960 -10.199 -2.755 1.00 89.00 91 VAL A O 1
ATOM 707 N N . ASN A 1 92 ? -4.752 -11.959 -2.069 1.00 91.50 92 ASN A N 1
ATOM 708 C CA . ASN A 1 92 ? -5.751 -12.449 -1.126 1.00 91.50 92 ASN A CA 1
ATOM 709 C C . ASN A 1 92 ? -5.412 -12.005 0.299 1.00 91.50 92 ASN A C 1
ATOM 711 O O . ASN A 1 92 ? -4.772 -12.742 1.039 1.00 91.50 92 ASN A O 1
ATOM 715 N N . TYR A 1 93 ? -5.929 -10.853 0.724 1.00 92.31 93 TYR A N 1
ATOM 716 C CA . TYR A 1 93 ? -5.650 -10.279 2.049 1.00 92.31 93 TYR A CA 1
ATOM 717 C C . TYR A 1 93 ? -6.077 -11.131 3.260 1.00 92.31 93 TYR A C 1
ATOM 719 O O . TYR A 1 93 ? -5.719 -10.780 4.385 1.00 92.31 93 TYR A O 1
ATOM 727 N N . SER A 1 94 ? -6.824 -12.222 3.050 1.00 90.75 94 SER A N 1
ATOM 728 C CA . SER A 1 94 ? -7.200 -13.174 4.110 1.00 90.75 94 SER A CA 1
ATOM 729 C C . SER A 1 94 ? -6.248 -14.369 4.228 1.00 90.75 94 SER A C 1
ATOM 731 O O . SER A 1 94 ? -6.318 -15.093 5.215 1.00 90.75 94 SER A O 1
ATOM 733 N N . ALA A 1 95 ? -5.387 -14.603 3.234 1.00 93.19 95 ALA A N 1
ATOM 734 C CA . ALA A 1 95 ? -4.418 -15.693 3.254 1.00 93.19 95 ALA A CA 1
ATOM 735 C C . ALA A 1 95 ? -3.084 -15.248 3.866 1.00 93.19 95 ALA A C 1
ATOM 737 O O . ALA A 1 95 ? -2.669 -14.096 3.705 1.00 93.19 95 ALA A O 1
ATOM 738 N N . ASP A 1 96 ? -2.395 -16.186 4.512 1.00 93.50 96 ASP A N 1
ATOM 739 C CA . ASP A 1 96 ? -1.070 -15.964 5.088 1.00 93.50 96 ASP A CA 1
ATOM 740 C C . ASP A 1 96 ? -0.025 -15.706 3.998 1.00 93.50 96 ASP A C 1
ATOM 742 O O . ASP A 1 96 ? -0.026 -16.367 2.957 1.00 93.50 96 ASP A O 1
ATOM 746 N N . ARG A 1 97 ? 0.894 -14.766 4.264 1.00 92.50 97 ARG A N 1
ATOM 747 C CA . ARG A 1 97 ? 2.026 -14.406 3.384 1.00 92.50 97 ARG A CA 1
ATOM 748 C C . ARG A 1 97 ? 1.627 -14.225 1.911 1.00 92.50 97 ARG A C 1
ATOM 750 O O . ARG A 1 97 ? 2.270 -14.752 1.005 1.00 92.50 97 ARG A O 1
ATOM 757 N N . SER A 1 98 ? 0.534 -13.512 1.686 1.00 92.81 98 SER A N 1
ATOM 758 C CA . SER A 1 98 ? -0.122 -13.385 0.383 1.00 92.81 98 SER A CA 1
ATOM 759 C C . SER A 1 98 ? 0.112 -12.041 -0.299 1.00 92.81 98 SER A C 1
ATOM 761 O O . SER A 1 98 ? -0.241 -11.894 -1.469 1.00 92.81 98 SER A O 1
ATOM 763 N N . THR A 1 99 ? 0.674 -11.057 0.407 1.00 91.44 99 THR A N 1
ATOM 764 C CA . THR A 1 99 ? 0.962 -9.733 -0.151 1.00 91.44 99 THR A CA 1
ATOM 765 C C . THR A 1 99 ? 2.028 -9.822 -1.238 1.00 91.44 99 THR A C 1
ATOM 767 O O . THR A 1 99 ? 2.964 -10.619 -1.177 1.00 91.44 99 THR A O 1
ATOM 770 N N . ILE A 1 100 ? 1.860 -9.017 -2.289 1.00 91.56 100 ILE A N 1
ATOM 771 C CA . ILE A 1 100 ? 2.694 -9.083 -3.489 1.00 91.56 100 ILE A CA 1
ATOM 772 C C . ILE A 1 100 ? 3.328 -7.719 -3.742 1.00 91.56 100 ILE A C 1
ATOM 774 O O . ILE A 1 100 ? 2.626 -6.741 -3.979 1.00 91.56 100 ILE A O 1
ATOM 778 N N . THR A 1 101 ? 4.658 -7.687 -3.766 1.00 93.19 101 THR A N 1
ATOM 779 C CA . THR A 1 101 ? 5.457 -6.535 -4.206 1.00 93.19 101 THR A CA 1
ATOM 780 C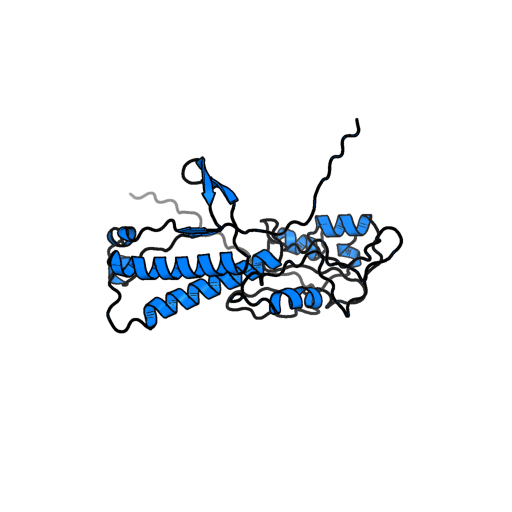 C . THR A 1 101 ? 5.437 -6.398 -5.726 1.00 93.19 101 THR A C 1
ATOM 782 O O . THR A 1 101 ? 5.497 -7.409 -6.429 1.00 93.19 101 THR A O 1
ATOM 785 N N . GLY A 1 102 ? 5.366 -5.171 -6.249 1.00 89.62 102 GLY A N 1
ATOM 786 C CA . GLY A 1 102 ? 5.384 -4.919 -7.696 1.00 89.62 102 GLY A CA 1
ATOM 787 C C . GLY A 1 102 ? 6.771 -5.032 -8.329 1.00 89.62 102 GLY A C 1
ATOM 788 O O . GLY A 1 102 ? 6.910 -5.533 -9.449 1.00 89.62 102 GLY A O 1
ATOM 789 N N . GLU A 1 103 ? 7.789 -4.584 -7.599 1.00 92.69 103 GLU A N 1
ATOM 790 C CA . GLU A 1 103 ? 9.183 -4.603 -8.030 1.00 92.69 103 GLU A CA 1
ATOM 791 C C . GLU A 1 103 ? 9.639 -6.037 -8.352 1.00 92.69 103 GLU A C 1
ATOM 793 O O . GLU A 1 103 ? 9.267 -7.017 -7.698 1.00 92.69 103 GLU A O 1
ATOM 798 N N . PHE A 1 104 ? 10.433 -6.170 -9.410 1.00 92.06 104 PHE A N 1
ATOM 799 C CA . PHE A 1 104 ? 10.959 -7.431 -9.930 1.00 92.06 104 PHE A CA 1
ATOM 800 C C . PHE A 1 104 ? 9.911 -8.463 -10.373 1.00 92.06 104 PHE A C 1
ATOM 802 O O . PHE A 1 104 ? 10.242 -9.632 -10.613 1.00 92.06 104 PHE A O 1
ATOM 809 N N . LYS A 1 105 ? 8.645 -8.075 -10.551 1.00 91.88 105 LYS A N 1
ATOM 810 C CA . LYS A 1 105 ? 7.656 -8.997 -11.115 1.00 91.88 105 LYS A CA 1
ATOM 811 C C . LYS A 1 105 ? 7.857 -9.177 -12.613 1.00 91.88 105 LYS A C 1
ATOM 813 O O . LYS A 1 105 ? 8.061 -8.224 -13.363 1.00 91.88 105 LYS A O 1
ATOM 818 N N . LYS A 1 106 ? 7.747 -10.432 -13.051 1.00 91.88 106 LYS A N 1
ATOM 819 C CA . LYS A 1 106 ? 7.641 -10.800 -14.465 1.00 91.88 106 LYS A CA 1
ATOM 820 C C . LYS A 1 106 ? 6.219 -10.555 -14.943 1.00 91.88 106 LYS A C 1
ATOM 822 O O . LYS A 1 106 ? 5.257 -10.874 -14.240 1.00 91.88 106 LYS A O 1
ATOM 827 N N . SER A 1 107 ? 6.077 -10.049 -16.160 1.00 89.19 107 SER A N 1
ATOM 828 C CA . SER A 1 107 ? 4.768 -9.879 -16.786 1.00 89.19 107 SER A CA 1
ATOM 829 C C . SER A 1 107 ? 4.733 -10.523 -18.162 1.00 89.19 107 SER A C 1
ATOM 831 O O . SER A 1 107 ? 4.973 -9.847 -19.159 1.00 89.19 107 SER A O 1
ATOM 833 N N . PRO A 1 108 ? 4.384 -11.824 -18.231 1.00 85.38 108 PRO A N 1
ATOM 834 C CA . PRO A 1 108 ? 4.169 -12.492 -19.507 1.00 85.38 108 PRO A CA 1
ATOM 835 C C . PRO A 1 108 ? 3.164 -11.704 -20.354 1.00 85.38 108 PRO A C 1
ATOM 837 O O . PRO A 1 108 ? 2.134 -11.258 -19.833 1.00 85.38 108 PRO A O 1
ATOM 840 N N . GLY A 1 109 ? 3.486 -11.520 -21.635 1.00 83.56 109 GLY A N 1
ATOM 841 C CA . GLY A 1 109 ? 2.698 -10.723 -22.579 1.00 83.56 109 GLY A CA 1
ATOM 842 C C . GLY A 1 109 ? 3.127 -9.257 -22.721 1.00 83.56 109 GLY A C 1
ATOM 843 O O . GLY A 1 109 ? 2.568 -8.564 -23.566 1.00 83.56 109 GLY A O 1
ATOM 844 N N . VAL A 1 110 ? 4.117 -8.789 -21.953 1.00 86.69 110 VAL A N 1
ATOM 845 C CA . VAL A 1 110 ? 4.815 -7.514 -22.194 1.00 86.69 110 VAL A CA 1
ATOM 846 C C . VAL A 1 110 ? 6.221 -7.825 -22.694 1.00 86.69 110 VAL A C 1
ATOM 848 O O . VAL A 1 110 ? 6.931 -8.618 -22.079 1.00 86.69 110 VAL A O 1
ATOM 851 N N . ALA A 1 111 ? 6.610 -7.230 -23.820 1.00 89.38 111 ALA A N 1
ATOM 852 C CA . ALA A 1 111 ? 7.973 -7.342 -24.322 1.00 89.38 111 ALA A CA 1
ATOM 853 C C . ALA A 1 111 ? 8.899 -6.466 -23.470 1.00 89.38 111 ALA A C 1
ATOM 855 O O . ALA A 1 111 ? 8.595 -5.302 -23.237 1.00 89.38 111 ALA A O 1
ATOM 856 N N . ALA A 1 112 ? 10.012 -7.024 -23.002 1.00 90.50 112 ALA A N 1
ATOM 857 C CA . ALA A 1 112 ? 11.038 -6.247 -22.319 1.00 90.50 112 ALA A CA 1
ATOM 858 C C . ALA A 1 112 ? 11.695 -5.253 -23.284 1.00 90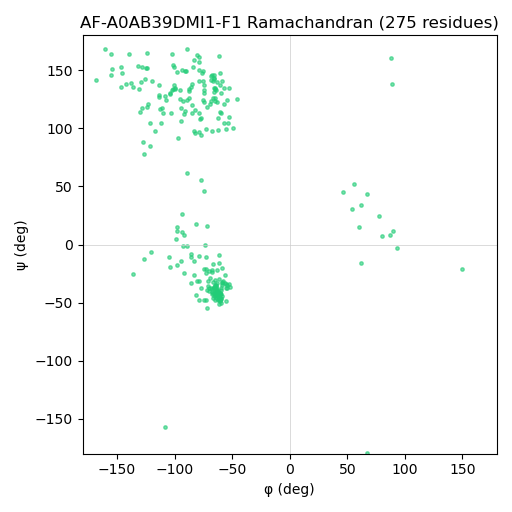.50 112 ALA A C 1
ATOM 860 O O . ALA A 1 112 ? 11.880 -5.557 -24.464 1.00 90.50 112 ALA A O 1
ATOM 861 N N . GLU A 1 113 ? 12.030 -4.067 -22.785 1.00 89.50 113 GLU A N 1
ATOM 862 C CA . GLU A 1 113 ? 12.635 -3.013 -23.595 1.00 89.50 113 GLU A CA 1
ATOM 863 C C . GLU A 1 113 ? 14.147 -2.937 -23.383 1.00 89.50 113 GLU A C 1
ATOM 865 O O . GLU A 1 113 ? 14.636 -2.980 -22.255 1.00 89.50 113 GLU A O 1
ATOM 870 N N . ASP A 1 114 ? 14.888 -2.770 -24.476 1.00 90.19 114 ASP A N 1
ATOM 871 C CA . ASP A 1 114 ? 16.291 -2.372 -24.413 1.00 90.19 114 ASP A CA 1
ATOM 872 C C . ASP A 1 114 ? 16.362 -0.861 -24.133 1.00 90.19 114 ASP A C 1
ATOM 874 O O . ASP A 1 114 ? 15.965 -0.030 -24.961 1.00 90.19 114 ASP A O 1
ATOM 878 N N . LEU A 1 115 ? 16.771 -0.502 -22.915 1.00 89.12 115 LEU A N 1
ATOM 879 C CA . LEU A 1 115 ? 16.742 0.867 -22.409 1.00 89.12 115 LEU A CA 1
ATOM 880 C C . LEU A 1 115 ? 18.159 1.392 -22.186 1.00 89.12 115 LEU A C 1
ATOM 882 O O . LEU A 1 115 ? 18.960 0.809 -21.462 1.00 89.12 115 LEU A O 1
ATOM 886 N N . LYS A 1 116 ? 18.443 2.571 -22.751 1.00 90.19 116 LYS A N 1
ATOM 887 C CA . LYS A 1 116 ? 19.690 3.301 -22.492 1.00 90.19 116 LYS A CA 1
ATOM 888 C C . LYS A 1 116 ? 19.749 3.756 -21.032 1.00 90.19 116 LYS A C 1
ATOM 890 O O . LYS A 1 116 ? 18.741 4.197 -20.482 1.00 90.19 116 LYS A O 1
ATOM 895 N N . GLY A 1 117 ? 20.948 3.772 -20.448 1.00 89.44 117 GLY A N 1
ATOM 896 C CA . GLY A 1 117 ? 21.156 4.215 -19.062 1.00 89.44 117 GLY A CA 1
ATOM 897 C C . GLY A 1 117 ? 20.621 5.624 -18.770 1.00 89.44 117 GLY A C 1
ATOM 898 O O . GLY A 1 117 ? 20.012 5.841 -17.728 1.00 89.44 117 GLY A O 1
ATOM 899 N N . SER A 1 118 ? 20.744 6.567 -19.712 1.00 91.06 118 SER A N 1
ATOM 900 C CA . SER A 1 118 ? 20.189 7.922 -19.555 1.00 91.06 118 SER A CA 1
ATOM 901 C C . SER A 1 118 ? 18.661 7.935 -19.429 1.00 91.06 118 SER A C 1
ATOM 903 O O . SER A 1 118 ? 18.124 8.672 -18.603 1.00 91.06 118 SER A O 1
ATOM 905 N N . ALA A 1 119 ? 17.968 7.078 -20.188 1.00 91.44 119 ALA A N 1
ATOM 906 C CA . ALA A 1 119 ? 16.516 6.941 -20.125 1.00 91.44 119 ALA A CA 1
ATOM 907 C C . ALA A 1 119 ? 16.060 6.327 -18.795 1.00 91.44 119 ALA A C 1
ATOM 909 O O . ALA A 1 119 ? 15.044 6.748 -18.247 1.00 91.44 119 ALA A O 1
ATOM 910 N N . ILE A 1 120 ? 16.816 5.362 -18.262 1.00 92.31 120 ILE A N 1
ATOM 911 C CA . ILE A 1 120 ? 16.552 4.767 -16.944 1.00 92.31 120 ILE A CA 1
ATOM 912 C C . ILE A 1 120 ? 16.641 5.841 -15.858 1.00 92.31 120 ILE A C 1
ATOM 914 O O . ILE A 1 120 ? 15.685 6.024 -15.112 1.00 92.31 120 ILE A O 1
ATOM 918 N N . VAL A 1 121 ? 17.728 6.617 -15.834 1.00 94.06 121 VAL A N 1
ATOM 919 C CA . VAL A 1 121 ? 17.916 7.700 -14.854 1.00 94.06 121 VAL A CA 1
ATOM 920 C C . VAL A 1 121 ? 16.808 8.758 -14.958 1.00 94.06 121 VAL A C 1
ATOM 922 O O . VAL A 1 121 ? 16.313 9.224 -13.932 1.00 94.06 121 VAL A O 1
ATOM 925 N N . ALA A 1 122 ? 16.364 9.101 -16.175 1.00 92.88 122 ALA A N 1
ATOM 926 C CA . ALA A 1 122 ? 15.241 10.023 -16.375 1.00 92.88 122 ALA A CA 1
ATOM 927 C C . ALA A 1 122 ? 13.944 9.488 -15.746 1.00 92.88 122 ALA A C 1
ATOM 929 O O . ALA A 1 122 ? 13.268 10.190 -14.996 1.00 92.88 122 ALA A O 1
ATOM 930 N N . MET A 1 123 ? 13.610 8.225 -16.022 1.00 92.31 123 MET A N 1
ATOM 931 C CA . MET A 1 123 ? 12.395 7.591 -15.508 1.00 92.31 123 MET A CA 1
ATOM 932 C C . MET A 1 123 ? 12.441 7.400 -13.989 1.00 92.31 123 MET A C 1
ATOM 934 O O . MET A 1 123 ? 11.432 7.621 -13.318 1.00 92.31 123 MET A O 1
ATOM 938 N N . GLU A 1 124 ? 13.603 7.058 -13.430 1.00 93.06 124 GLU A N 1
ATOM 939 C CA . GLU A 1 124 ? 13.808 6.970 -11.982 1.00 93.06 124 GLU A CA 1
ATOM 940 C C . GLU A 1 124 ? 13.568 8.315 -11.289 1.00 93.06 124 GLU A C 1
ATOM 942 O O . GLU A 1 124 ? 12.819 8.369 -10.310 1.00 93.06 124 GLU A O 1
ATOM 947 N N . ALA A 1 125 ? 14.125 9.404 -11.831 1.00 92.00 125 ALA A N 1
ATOM 948 C CA . ALA A 1 125 ? 13.938 10.754 -11.300 1.00 92.00 125 ALA A CA 1
ATOM 949 C C . ALA A 1 125 ? 12.473 11.224 -11.365 1.00 92.00 125 ALA A C 1
ATOM 951 O O . ALA A 1 125 ? 12.005 11.934 -10.475 1.00 92.00 125 ALA A O 1
ATOM 952 N N . LYS A 1 126 ? 11.733 10.793 -12.391 1.00 90.75 126 LYS A N 1
ATOM 953 C CA . LYS A 1 126 ? 10.329 11.170 -12.625 1.00 90.75 126 LYS A CA 1
ATOM 954 C C . LYS A 1 126 ? 9.308 10.215 -11.994 1.00 90.75 126 LYS A C 1
ATOM 956 O O . LYS A 1 126 ? 8.114 10.333 -12.267 1.00 90.75 126 LYS A O 1
ATOM 961 N N . ASN A 1 127 ? 9.754 9.257 -11.173 1.00 91.00 127 ASN A N 1
ATOM 962 C CA . ASN A 1 127 ? 8.914 8.200 -10.587 1.00 91.00 127 ASN A CA 1
ATOM 963 C C . ASN A 1 127 ? 8.108 7.400 -11.633 1.00 91.00 127 ASN A C 1
ATOM 965 O O . ASN A 1 127 ? 7.004 6.930 -11.360 1.00 91.00 127 ASN A O 1
ATOM 969 N N . ALA A 1 128 ? 8.650 7.253 -12.843 1.00 90.62 128 ALA A N 1
ATOM 970 C CA . ALA A 1 128 ? 8.061 6.428 -13.882 1.00 90.62 128 ALA A CA 1
ATOM 971 C C . ALA A 1 128 ? 8.552 4.981 -13.745 1.00 90.62 128 ALA A C 1
ATOM 973 O O . ALA A 1 128 ? 9.746 4.710 -13.608 1.00 90.62 128 ALA A O 1
ATOM 974 N N . THR A 1 129 ? 7.611 4.051 -13.806 1.00 92.19 129 THR A N 1
ATOM 975 C CA . THR A 1 129 ? 7.842 2.609 -13.772 1.00 92.19 129 THR A CA 1
ATOM 976 C C . THR A 1 129 ? 8.150 2.095 -15.175 1.00 92.19 129 THR A C 1
ATOM 978 O O . THR A 1 129 ? 7.475 2.475 -16.131 1.00 92.19 129 THR A O 1
ATOM 981 N N . PHE A 1 130 ? 9.122 1.197 -15.321 1.00 91.81 130 PHE A N 1
ATOM 982 C CA . PHE A 1 130 ? 9.545 0.675 -16.626 1.00 91.81 130 PHE A CA 1
ATOM 983 C C . PHE A 1 130 ? 9.839 -0.829 -16.574 1.00 91.81 130 PHE A C 1
ATOM 985 O O . PHE A 1 130 ? 9.962 -1.419 -15.499 1.00 91.81 130 PHE A O 1
ATOM 992 N N . TYR A 1 131 ? 9.903 -1.461 -17.750 1.00 92.88 131 TYR A N 1
ATOM 993 C CA . TYR A 1 131 ? 10.096 -2.907 -17.906 1.00 92.88 131 TYR A CA 1
ATOM 994 C C . TYR A 1 131 ? 11.289 -3.190 -18.842 1.00 92.88 131 TYR A C 1
ATOM 996 O O . TYR A 1 131 ? 11.088 -3.464 -20.028 1.00 92.88 131 TYR A O 1
ATOM 1004 N N . PRO A 1 132 ? 12.542 -3.068 -18.354 1.00 91.75 132 PRO A N 1
ATOM 1005 C CA . PRO A 1 132 ? 13.727 -3.288 -19.166 1.00 91.75 132 PRO A CA 1
ATOM 1006 C C . PRO A 1 132 ? 14.056 -4.774 -19.307 1.00 91.75 132 PRO A C 1
ATOM 1008 O O . PRO A 1 132 ? 13.643 -5.608 -18.492 1.00 91.75 132 PRO A O 1
ATOM 1011 N N . ILE A 1 133 ? 14.885 -5.082 -20.300 1.00 88.62 133 ILE A N 1
ATOM 1012 C CA . ILE A 1 133 ? 15.698 -6.300 -20.316 1.00 88.62 133 ILE A CA 1
ATOM 1013 C C . ILE A 1 133 ? 16.679 -6.229 -19.140 1.00 88.62 133 ILE A C 1
ATOM 1015 O O . ILE A 1 133 ? 17.315 -5.203 -18.905 1.00 88.62 133 ILE A O 1
ATOM 1019 N N . VAL A 1 134 ? 16.784 -7.321 -18.386 1.00 82.31 134 VAL A N 1
ATOM 1020 C CA . VAL A 1 134 ? 17.769 -7.452 -17.309 1.00 82.31 134 VAL A CA 1
ATOM 1021 C C . VAL A 1 134 ? 18.800 -8.473 -17.755 1.00 82.31 134 VAL A C 1
ATOM 1023 O O . VAL A 1 134 ? 18.480 -9.652 -17.913 1.00 82.31 134 VAL A O 1
ATOM 1026 N N . GLU A 1 135 ? 20.024 -8.003 -17.967 1.00 75.75 135 GLU A N 1
ATOM 1027 C CA . GLU A 1 135 ? 21.176 -8.855 -18.243 1.00 75.75 135 GLU A CA 1
ATOM 1028 C C . GLU A 1 135 ? 21.616 -9.541 -16.945 1.00 75.75 135 GLU A C 1
ATOM 1030 O O . GLU A 1 135 ? 21.916 -8.897 -15.937 1.00 75.75 135 GLU A O 1
ATOM 1035 N N . LEU A 1 136 ? 21.649 -10.867 -16.969 1.00 74.31 136 LEU A N 1
ATOM 1036 C CA . LEU A 1 136 ? 22.298 -11.707 -15.969 1.00 74.31 136 LEU A CA 1
ATOM 1037 C C . LEU A 1 136 ? 23.646 -12.141 -16.557 1.00 74.31 136 LEU A C 1
ATOM 1039 O O . LEU A 1 136 ? 23.786 -12.231 -17.774 1.00 74.31 136 LEU A O 1
ATOM 1043 N N . GLN A 1 137 ? 24.652 -12.420 -15.723 1.00 66.81 137 GLN A N 1
ATOM 1044 C CA . GLN A 1 137 ? 25.969 -12.857 -16.213 1.00 66.81 137 GLN A CA 1
ATOM 1045 C C . GLN A 1 137 ? 25.837 -14.097 -17.124 1.00 66.81 137 GLN A C 1
ATOM 1047 O O . GLN A 1 137 ? 25.699 -15.218 -16.641 1.00 66.81 137 GLN A O 1
ATOM 1052 N N . GLY A 1 138 ? 25.862 -13.883 -18.445 1.00 65.19 138 GLY A N 1
ATOM 1053 C CA . GLY A 1 138 ? 25.731 -14.921 -19.471 1.00 65.19 138 GLY A CA 1
ATOM 1054 C C . GLY A 1 138 ? 24.303 -15.295 -19.907 1.00 65.19 138 GLY A C 1
ATOM 1055 O O . GLY A 1 138 ? 24.162 -16.270 -20.641 1.00 65.19 138 GLY A O 1
ATOM 1056 N N . SER A 1 139 ? 23.250 -14.576 -19.489 1.00 71.38 139 SER A N 1
ATOM 1057 C CA . SER A 1 139 ? 21.863 -14.831 -19.927 1.00 71.38 139 SER A CA 1
ATOM 1058 C C . SER A 1 139 ? 20.982 -13.579 -19.850 1.00 71.38 139 SER A C 1
ATOM 1060 O O . SER A 1 139 ? 21.161 -12.749 -18.968 1.00 71.38 139 SER A O 1
ATOM 1062 N N . GLN A 1 140 ? 19.970 -13.472 -20.710 1.00 67.94 140 GLN A N 1
ATOM 1063 C CA . GLN A 1 140 ? 18.951 -12.422 -20.625 1.00 67.94 140 GLN A CA 1
ATOM 1064 C C . GLN A 1 140 ? 17.721 -12.920 -19.867 1.00 67.94 140 GLN A C 1
ATOM 1066 O O . GLN A 1 140 ? 17.190 -13.999 -20.144 1.00 67.94 140 GLN A O 1
ATOM 1071 N N . ASP A 1 141 ? 17.227 -12.123 -18.921 1.00 71.06 141 ASP A N 1
ATOM 1072 C CA . ASP A 1 141 ? 15.932 -12.381 -18.299 1.00 71.06 141 ASP A CA 1
ATOM 1073 C C . ASP A 1 141 ? 14.775 -11.838 -19.153 1.00 71.06 141 ASP A C 1
ATOM 1075 O O . ASP A 1 141 ? 14.924 -10.888 -19.917 1.00 71.06 141 ASP A O 1
ATOM 1079 N N . VAL A 1 142 ? 13.567 -12.367 -18.942 1.00 71.81 142 VAL A N 1
ATOM 1080 C CA . VAL A 1 142 ? 12.318 -12.027 -19.666 1.00 71.81 142 VAL A CA 1
ATOM 1081 C C . VAL A 1 142 ? 11.780 -10.621 -19.291 1.00 71.81 142 VAL A C 1
ATOM 1083 O O . VAL A 1 142 ? 10.623 -10.281 -19.536 1.00 71.81 142 VAL A O 1
ATOM 1086 N N . GLY A 1 143 ? 12.616 -9.790 -18.669 1.00 86.25 143 GLY A N 1
ATOM 1087 C CA . GLY A 1 143 ? 12.298 -8.468 -18.140 1.00 86.25 143 GLY A CA 1
ATOM 1088 C C . GLY A 1 143 ? 11.775 -8.468 -16.703 1.00 86.25 143 GLY A C 1
ATOM 1089 O O . GLY A 1 143 ? 11.347 -9.492 -16.148 1.00 86.25 143 GLY A O 1
ATOM 1090 N N . ARG A 1 144 ? 11.860 -7.302 -16.063 1.00 91.56 144 ARG A N 1
ATOM 1091 C CA . ARG A 1 144 ? 11.451 -7.076 -14.670 1.00 91.56 144 ARG A CA 1
ATOM 1092 C C . ARG A 1 144 ? 10.809 -5.713 -14.526 1.00 91.56 144 ARG A C 1
ATOM 1094 O O . ARG A 1 144 ? 11.321 -4.752 -15.067 1.00 91.56 144 ARG A O 1
ATOM 1101 N N . TRP A 1 145 ? 9.721 -5.605 -13.773 1.00 92.81 145 TRP A N 1
ATOM 1102 C CA . TRP A 1 145 ? 9.238 -4.283 -13.382 1.00 92.81 145 TRP A CA 1
ATOM 1103 C C . TRP A 1 145 ? 10.232 -3.624 -12.438 1.00 92.81 145 TRP A C 1
ATOM 1105 O O . TRP A 1 145 ? 10.580 -4.226 -11.422 1.00 92.81 145 TRP A O 1
ATOM 1115 N N . LEU A 1 146 ? 10.667 -2.415 -12.787 1.00 92.81 146 LEU A N 1
ATOM 1116 C CA . LEU A 1 146 ? 11.557 -1.601 -11.972 1.00 92.81 146 LEU A CA 1
ATOM 1117 C C . LEU A 1 146 ? 10.941 -0.233 -11.687 1.00 92.81 146 LEU A C 1
ATOM 1119 O O . LEU A 1 146 ? 10.169 0.294 -12.498 1.00 92.81 146 LEU A O 1
ATOM 1123 N N . ASN A 1 147 ? 11.321 0.340 -10.547 1.00 92.50 147 ASN A N 1
ATOM 1124 C CA . ASN A 1 147 ? 10.848 1.638 -10.074 1.00 92.50 147 ASN A CA 1
ATOM 1125 C C . ASN A 1 147 ? 9.313 1.692 -9.990 1.00 92.50 147 ASN A C 1
ATOM 1127 O O . ASN A 1 147 ? 8.673 2.597 -10.539 1.00 92.50 147 ASN A O 1
ATOM 1131 N N . THR A 1 148 ? 8.696 0.716 -9.311 1.00 91.50 148 THR A N 1
ATOM 1132 C CA . THR A 1 148 ? 7.231 0.643 -9.127 1.00 91.50 148 THR A CA 1
ATOM 1133 C C . THR A 1 148 ? 6.713 1.662 -8.102 1.00 91.50 148 TH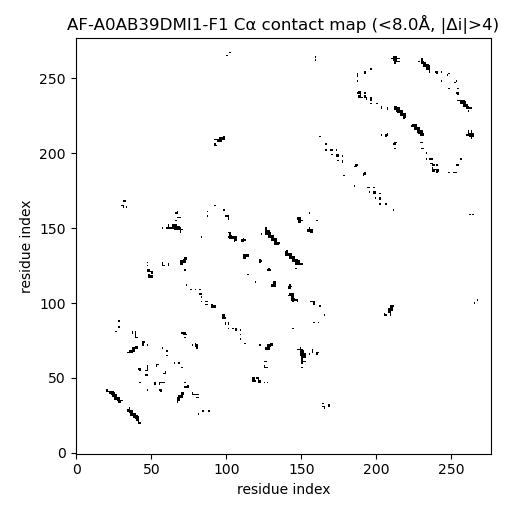R A C 1
ATOM 1135 O O . THR A 1 148 ? 5.943 1.334 -7.195 1.00 91.50 148 THR A O 1
ATOM 1138 N N . LYS A 1 149 ? 7.174 2.910 -8.215 1.00 90.81 149 LYS A N 1
ATOM 1139 C CA . LYS A 1 149 ? 6.799 4.035 -7.366 1.00 90.81 149 LYS A CA 1
ATOM 1140 C C . LYS A 1 149 ? 5.515 4.696 -7.845 1.00 90.81 149 LYS A C 1
ATOM 1142 O O . LYS A 1 149 ? 5.160 4.676 -9.020 1.00 90.81 149 LYS A O 1
ATOM 1147 N N . THR A 1 150 ? 4.831 5.303 -6.893 1.00 90.19 150 THR A N 1
ATOM 1148 C CA . THR A 1 150 ? 3.720 6.218 -7.141 1.00 90.19 150 THR A CA 1
ATOM 1149 C C . THR A 1 150 ? 4.231 7.645 -7.284 1.00 90.19 150 THR A C 1
ATOM 1151 O O . THR A 1 150 ? 5.362 7.959 -6.912 1.00 90.19 150 THR A O 1
ATOM 1154 N N . HIS A 1 151 ? 3.362 8.539 -7.743 1.00 88.06 151 HIS A N 1
ATOM 1155 C CA . HIS A 1 151 ? 3.611 9.980 -7.718 1.00 88.06 151 HIS A CA 1
ATOM 1156 C C . HIS A 1 151 ? 3.322 10.615 -6.344 1.00 88.06 151 HIS A C 1
ATOM 1158 O O . HIS A 1 151 ? 3.153 11.827 -6.244 1.00 88.06 151 HIS A O 1
ATOM 1164 N N . SER A 1 152 ? 3.247 9.808 -5.279 1.00 86.62 152 SER A N 1
ATOM 1165 C CA . SER A 1 152 ? 3.051 10.267 -3.903 1.00 86.62 152 SER A CA 1
ATOM 1166 C C . SER A 1 152 ? 4.194 11.180 -3.456 1.00 86.62 152 SER A C 1
ATOM 1168 O O . SER A 1 152 ? 5.366 10.833 -3.614 1.00 86.62 152 SER A O 1
ATOM 1170 N N . THR A 1 153 ? 3.875 12.282 -2.771 1.00 87.44 153 THR A N 1
ATOM 1171 C CA . THR A 1 153 ? 4.885 13.126 -2.098 1.00 87.44 153 THR A CA 1
ATOM 1172 C C . THR A 1 153 ? 5.651 12.382 -1.003 1.00 87.44 153 THR A C 1
ATOM 1174 O O . THR A 1 153 ? 6.692 12.850 -0.554 1.00 87.44 153 THR A O 1
ATOM 1177 N N . TYR A 1 154 ? 5.141 11.230 -0.560 1.00 86.88 154 TYR A N 1
ATOM 1178 C CA . TYR A 1 154 ? 5.762 10.389 0.462 1.00 86.88 154 TYR A CA 1
ATOM 1179 C C . TYR A 1 154 ? 6.743 9.351 -0.114 1.00 86.88 154 TYR A C 1
ATOM 1181 O O . TYR A 1 154 ? 7.332 8.595 0.655 1.00 86.88 154 TYR A O 1
ATOM 1189 N N . GLY A 1 155 ? 6.921 9.291 -1.444 1.00 87.19 155 GLY A N 1
ATOM 1190 C CA . GLY A 1 155 ? 7.894 8.400 -2.089 1.00 87.19 155 GLY A CA 1
ATOM 1191 C C . GLY A 1 155 ? 7.561 6.912 -1.944 1.00 87.19 155 GLY A C 1
ATOM 1192 O O . GLY A 1 155 ? 8.429 6.101 -1.630 1.00 87.19 155 GLY A O 1
ATOM 1193 N N . GLU A 1 156 ? 6.293 6.553 -2.129 1.00 90.12 156 GLU A N 1
ATOM 1194 C CA . GLU A 1 156 ? 5.774 5.215 -1.830 1.00 90.12 156 GLU A CA 1
ATOM 1195 C C . GLU A 1 156 ? 5.702 4.321 -3.067 1.00 90.12 156 GLU A C 1
ATOM 1197 O O . GLU A 1 156 ? 5.422 4.791 -4.173 1.00 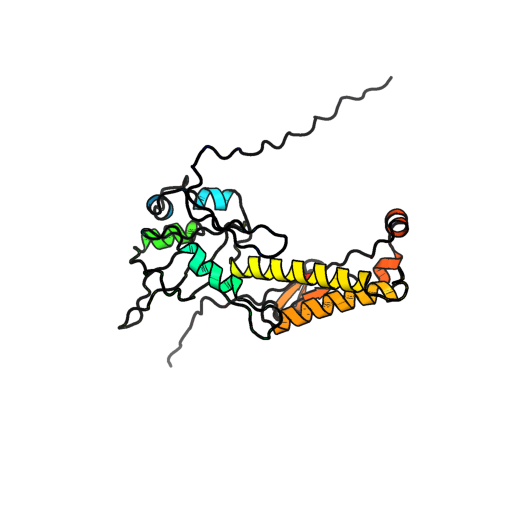90.12 156 GLU A O 1
ATOM 1202 N N . PHE A 1 157 ? 5.877 3.017 -2.861 1.00 92.19 157 PHE A N 1
ATOM 1203 C CA . PHE A 1 157 ? 5.617 2.010 -3.885 1.00 92.19 157 PHE A CA 1
ATOM 1204 C C . PHE A 1 157 ? 4.113 1.784 -4.065 1.00 92.19 157 PHE A C 1
ATOM 1206 O O . PHE A 1 157 ? 3.324 1.947 -3.133 1.00 92.19 157 PHE A O 1
ATOM 1213 N N . ILE A 1 158 ? 3.698 1.429 -5.281 1.00 89.94 158 ILE A N 1
ATOM 1214 C CA . ILE A 1 158 ? 2.275 1.264 -5.608 1.00 89.94 158 ILE A CA 1
ATOM 1215 C C . ILE A 1 158 ? 1.628 0.106 -4.840 1.00 89.94 158 ILE A C 1
ATOM 1217 O O . ILE A 1 158 ? 0.472 0.223 -4.432 1.00 89.94 158 ILE A O 1
ATOM 1221 N N . ASP A 1 159 ? 2.364 -0.978 -4.587 1.00 89.94 159 ASP A N 1
ATOM 1222 C CA . ASP A 1 159 ? 1.867 -2.105 -3.798 1.00 89.94 159 ASP A CA 1
ATOM 1223 C C . ASP A 1 159 ? 1.555 -1.703 -2.355 1.00 89.94 159 ASP A C 1
ATOM 1225 O O . ASP A 1 159 ? 0.500 -2.073 -1.842 1.00 89.94 159 ASP A O 1
ATOM 1229 N N . ASP A 1 160 ? 2.387 -0.870 -1.726 1.00 91.19 160 ASP A N 1
ATOM 1230 C CA . ASP A 1 160 ? 2.112 -0.337 -0.388 1.00 91.19 160 ASP A CA 1
ATOM 1231 C C . ASP A 1 160 ? 0.807 0.467 -0.341 1.00 91.19 160 ASP A C 1
ATOM 1233 O O . ASP A 1 160 ? 0.018 0.323 0.595 1.00 91.19 160 ASP A O 1
ATOM 1237 N N . VAL A 1 161 ? 0.563 1.303 -1.354 1.00 90.25 161 VAL A N 1
ATOM 1238 C CA . VAL A 1 161 ? -0.653 2.126 -1.428 1.00 90.25 161 VAL A CA 1
ATOM 1239 C C . VAL A 1 161 ? -1.894 1.244 -1.569 1.00 90.25 161 VAL A C 1
ATOM 1241 O O . VAL A 1 161 ? -2.852 1.410 -0.812 1.00 90.25 161 VAL A O 1
ATOM 1244 N N . VAL A 1 162 ? -1.863 0.265 -2.479 1.00 89.25 162 VAL A N 1
ATOM 1245 C CA . VAL A 1 162 ? -2.995 -0.653 -2.700 1.00 89.25 162 VAL A CA 1
ATOM 1246 C C . VAL A 1 162 ? -3.256 -1.522 -1.464 1.00 89.25 162 VAL A C 1
ATOM 1248 O O . VAL A 1 162 ? -4.408 -1.708 -1.065 1.00 89.25 162 VAL A O 1
ATOM 1251 N N . ASN A 1 163 ? -2.200 -2.013 -0.812 1.00 91.25 163 ASN A N 1
ATOM 1252 C CA . ASN A 1 163 ? -2.324 -2.808 0.408 1.00 91.25 163 ASN A CA 1
ATOM 1253 C C . ASN A 1 163 ? -2.886 -1.986 1.579 1.00 91.25 163 ASN A C 1
ATOM 1255 O O . ASN A 1 163 ? -3.697 -2.500 2.357 1.00 91.25 163 ASN A O 1
ATOM 1259 N N . LEU A 1 164 ? -2.524 -0.702 1.682 1.00 92.00 164 LEU A N 1
ATOM 1260 C CA . LEU A 1 164 ? -3.107 0.202 2.671 1.00 92.00 164 LEU A CA 1
ATOM 1261 C C . LEU A 1 164 ? -4.601 0.437 2.429 1.00 92.00 164 LEU A C 1
ATOM 1263 O O . LEU A 1 164 ? -5.379 0.413 3.383 1.00 92.00 164 LEU A O 1
ATOM 1267 N N . ASP A 1 165 ? -5.017 0.646 1.180 1.00 91.25 165 ASP A N 1
ATOM 1268 C CA . ASP A 1 165 ? -6.438 0.810 0.857 1.00 91.25 165 ASP A CA 1
ATOM 1269 C C . ASP A 1 165 ? -7.238 -0.441 1.235 1.00 91.25 165 ASP A C 1
ATOM 1271 O O . ASP A 1 165 ? -8.316 -0.343 1.830 1.00 91.25 165 ASP A O 1
ATOM 1275 N N . ALA A 1 166 ? -6.684 -1.626 0.961 1.00 90.50 166 ALA A N 1
ATOM 1276 C CA . ALA A 1 166 ? -7.292 -2.882 1.372 1.00 90.50 166 ALA A CA 1
ATOM 1277 C C . ALA A 1 166 ? -7.426 -2.977 2.901 1.00 90.50 166 ALA A C 1
ATOM 1279 O O . ALA A 1 166 ? -8.484 -3.382 3.395 1.00 90.50 166 ALA A O 1
ATOM 1280 N N . PHE A 1 167 ? -6.393 -2.568 3.650 1.00 94.00 167 PHE A N 1
ATOM 1281 C CA . PHE A 1 167 ? -6.437 -2.515 5.114 1.00 94.00 167 PHE A CA 1
ATOM 1282 C C . PHE A 1 167 ? -7.554 -1.590 5.609 1.00 94.00 167 PHE A C 1
ATOM 1284 O O . PHE A 1 167 ? -8.389 -2.010 6.413 1.00 94.00 167 PHE A O 1
ATOM 1291 N N . ILE A 1 168 ? -7.617 -0.358 5.091 1.00 93.25 168 ILE A N 1
ATOM 1292 C CA . ILE A 1 168 ? -8.628 0.641 5.471 1.00 93.25 168 ILE A CA 1
ATOM 1293 C C . ILE A 1 168 ? -10.038 0.114 5.189 1.00 93.25 168 ILE A C 1
ATOM 1295 O O . ILE A 1 168 ? -10.934 0.223 6.034 1.00 93.25 168 ILE A O 1
ATOM 1299 N N . ASN A 1 169 ? -10.243 -0.493 4.020 1.00 91.88 169 ASN A N 1
ATOM 1300 C CA . ASN A 1 169 ? -11.529 -1.070 3.661 1.00 91.88 169 ASN A CA 1
ATOM 1301 C C . ASN A 1 169 ? -11.908 -2.242 4.585 1.00 91.88 169 ASN A C 1
ATOM 1303 O O . ASN A 1 169 ? -13.024 -2.275 5.105 1.00 91.88 169 ASN A O 1
ATOM 1307 N N . THR A 1 170 ? -10.980 -3.165 4.852 1.00 93.69 170 THR A N 1
ATOM 1308 C CA . THR A 1 170 ? -11.223 -4.309 5.745 1.00 93.69 170 THR A CA 1
ATOM 1309 C C . THR A 1 170 ? -11.545 -3.855 7.167 1.00 93.69 170 THR A C 1
ATOM 1311 O O . THR A 1 170 ? -12.493 -4.363 7.770 1.00 93.69 170 THR A O 1
ATOM 1314 N N . LEU A 1 171 ? -10.811 -2.866 7.685 1.00 94.75 171 LEU A N 1
ATOM 1315 C CA . LEU A 1 171 ? -11.062 -2.265 8.993 1.00 94.75 171 LEU A CA 1
ATOM 1316 C C . LEU A 1 171 ? -12.459 -1.638 9.053 1.00 94.75 171 LEU A C 1
ATOM 1318 O O . LEU A 1 171 ? -13.220 -1.917 9.978 1.00 94.75 171 LEU A O 1
ATOM 1322 N N . THR A 1 172 ? -12.827 -0.857 8.034 1.00 93.50 172 THR A N 1
ATOM 1323 C CA . THR A 1 172 ? -14.139 -0.196 7.952 1.00 93.50 172 THR A CA 1
ATOM 1324 C C . THR A 1 172 ? -15.281 -1.212 7.935 1.00 93.50 172 THR A C 1
ATOM 1326 O O . THR A 1 172 ? -16.248 -1.070 8.683 1.00 93.50 172 THR A O 1
ATOM 1329 N N . VAL A 1 173 ? -15.169 -2.260 7.113 1.00 93.94 173 VAL A N 1
ATOM 1330 C CA . VAL A 1 173 ? -16.195 -3.307 7.003 1.00 93.94 173 VAL A CA 1
ATOM 1331 C C . VAL A 1 173 ? -16.311 -4.107 8.301 1.00 93.94 173 VAL A C 1
ATOM 1333 O O . VAL A 1 173 ? -17.422 -4.346 8.774 1.00 93.94 173 VAL A O 1
ATOM 1336 N N . ARG A 1 174 ? -15.188 -4.501 8.913 1.00 94.25 174 ARG A N 1
ATOM 1337 C CA . ARG A 1 174 ? -15.210 -5.276 10.162 1.00 94.25 174 ARG A CA 1
ATOM 1338 C C . ARG A 1 174 ? -15.763 -4.467 11.332 1.00 94.25 174 ARG A C 1
ATOM 1340 O O . ARG A 1 174 ? -16.589 -4.995 12.071 1.00 94.25 174 ARG A O 1
ATOM 1347 N N . LEU A 1 175 ? -15.389 -3.194 11.464 1.00 94.00 175 LEU A N 1
ATOM 1348 C CA . LEU A 1 175 ? -15.956 -2.309 12.488 1.00 94.00 175 LEU A CA 1
ATOM 1349 C C . LEU A 1 175 ? -17.455 -2.076 12.275 1.00 94.00 175 LEU A C 1
ATOM 1351 O O . LEU A 1 175 ? -18.220 -2.125 13.236 1.00 94.00 175 LEU A O 1
ATOM 1355 N N . TYR A 1 176 ? -17.895 -1.892 11.026 1.00 93.62 176 TYR A N 1
ATOM 1356 C CA . TYR A 1 176 ? -19.322 -1.803 10.712 1.00 93.62 176 TYR A CA 1
ATOM 1357 C C . TYR A 1 176 ? -20.071 -3.076 11.127 1.00 93.62 176 TYR A C 1
ATOM 1359 O O . TYR A 1 176 ? -21.089 -2.993 11.808 1.00 93.62 176 TYR A O 1
ATOM 1367 N N . ASN A 1 177 ? -19.543 -4.255 10.788 1.00 93.88 177 ASN A N 1
ATOM 1368 C CA . ASN A 1 177 ? -20.152 -5.532 11.161 1.00 93.88 177 ASN A CA 1
ATOM 1369 C C . ASN A 1 177 ? -20.178 -5.751 12.681 1.00 93.88 177 ASN A C 1
ATOM 1371 O O . ASN A 1 177 ? -21.145 -6.317 13.188 1.00 93.88 177 ASN A O 1
ATOM 1375 N N . ALA A 1 178 ? -19.158 -5.284 13.408 1.00 92.44 178 ALA A N 1
ATOM 1376 C CA . ALA A 1 178 ? -19.127 -5.331 14.870 1.00 92.44 178 ALA A CA 1
ATOM 1377 C C . ALA A 1 178 ? -20.213 -4.451 15.510 1.00 92.44 178 ALA A C 1
ATOM 1379 O O . ALA A 1 178 ? -20.714 -4.784 16.580 1.00 92.44 178 ALA A O 1
ATOM 1380 N N . LEU A 1 179 ? -20.607 -3.355 14.854 1.00 91.69 179 LEU A N 1
ATOM 1381 C CA . LEU A 1 179 ? -21.718 -2.507 15.293 1.00 91.69 179 LEU A CA 1
ATOM 1382 C C . LEU A 1 179 ? -23.082 -3.070 14.872 1.00 91.69 179 LEU A C 1
ATOM 1384 O O . LEU A 1 179 ? -24.020 -3.054 15.664 1.00 91.69 179 LEU A O 1
ATOM 1388 N N . ALA A 1 180 ? -23.201 -3.553 13.635 1.00 91.94 180 ALA A N 1
ATOM 1389 C CA . ALA A 1 180 ? -24.478 -3.924 13.029 1.00 91.94 180 ALA A CA 1
ATOM 1390 C C . ALA A 1 180 ? -25.011 -5.296 13.477 1.00 91.94 180 ALA A C 1
ATOM 1392 O O . ALA A 1 180 ? -26.223 -5.476 13.547 1.00 91.94 180 ALA A O 1
ATOM 1393 N N . ASN A 1 181 ? -24.129 -6.257 13.780 1.00 90.69 181 ASN A N 1
ATOM 1394 C CA . ASN A 1 181 ? -24.524 -7.644 14.071 1.00 90.69 181 ASN A CA 1
ATOM 1395 C C . ASN A 1 181 ? -24.596 -7.975 15.570 1.00 90.69 181 ASN A C 1
ATOM 1397 O O . ASN A 1 181 ? -24.819 -9.129 15.939 1.00 90.69 181 ASN A O 1
ATOM 1401 N N . VAL A 1 182 ? -24.395 -6.994 16.451 1.00 87.31 182 VAL A N 1
ATOM 1402 C CA . VAL A 1 182 ? -24.599 -7.189 17.888 1.00 87.31 182 VAL A CA 1
ATOM 1403 C C . VAL A 1 182 ? -26.101 -7.350 18.151 1.00 87.31 182 VAL A C 1
ATOM 1405 O O . VAL A 1 182 ? -26.899 -6.477 17.832 1.00 87.31 182 VAL A O 1
ATOM 1408 N N . THR A 1 183 ? -26.492 -8.493 18.722 1.00 84.44 183 THR A N 1
ATOM 1409 C CA . THR A 1 183 ? -27.901 -8.833 19.001 1.00 84.44 183 THR A CA 1
ATOM 1410 C C . THR A 1 183 ? -28.491 -8.045 20.168 1.00 84.44 183 THR A C 1
ATOM 1412 O O . THR A 1 183 ? -29.708 -7.928 20.293 1.00 84.44 183 THR A O 1
ATOM 1415 N N . THR A 1 184 ? -27.635 -7.521 21.041 1.00 86.56 184 THR A N 1
ATOM 1416 C CA . THR A 1 184 ? -28.007 -6.696 22.192 1.00 86.56 184 THR A CA 1
ATOM 1417 C C . THR A 1 184 ? -27.607 -5.238 21.950 1.00 86.56 184 THR A C 1
ATOM 1419 O O . THR A 1 184 ? -27.491 -4.785 20.819 1.00 86.56 184 THR A O 1
ATOM 1422 N N . LYS A 1 185 ? -27.431 -4.444 23.005 1.00 86.12 185 LYS A N 1
ATOM 1423 C CA . LYS A 1 185 ? -26.931 -3.076 22.891 1.00 86.12 185 LYS A CA 1
ATOM 1424 C C . LYS A 1 185 ? -25.414 -3.086 23.053 1.00 86.12 185 LYS A C 1
ATOM 1426 O O . LYS A 1 185 ? -24.925 -3.485 24.108 1.00 86.12 185 LYS A O 1
ATOM 1431 N N . LEU A 1 186 ? -24.680 -2.558 22.071 1.00 90.19 186 LEU A N 1
ATOM 1432 C CA . LEU A 1 186 ? -23.297 -2.147 22.309 1.00 90.19 186 LEU A CA 1
ATOM 1433 C C . LEU A 1 186 ? -23.314 -0.809 23.058 1.00 90.19 186 LEU A C 1
ATOM 1435 O O . LEU A 1 186 ? -23.752 0.218 22.541 1.00 90.19 186 LEU A O 1
ATOM 1439 N N . GLU A 1 187 ? -22.937 -0.844 24.328 1.00 91.38 187 GLU A N 1
ATOM 1440 C CA . GLU A 1 187 ? -23.008 0.315 25.214 1.00 91.38 187 GLU A CA 1
ATOM 1441 C C . GLU A 1 187 ? -21.872 1.306 24.936 1.00 91.38 187 GLU A C 1
ATOM 1443 O O . GLU A 1 187 ? -20.751 0.903 24.641 1.00 91.38 187 GLU A O 1
ATOM 1448 N N . GLN A 1 188 ? -22.122 2.606 25.119 1.00 91.69 188 GLN A N 1
ATOM 1449 C CA . GLN A 1 188 ? -21.069 3.631 25.120 1.00 91.69 188 GLN A CA 1
ATOM 1450 C C . GLN A 1 188 ? -20.300 3.631 26.451 1.00 91.69 188 GLN A C 1
ATOM 1452 O O . GLN A 1 188 ? -20.257 4.623 27.175 1.00 91.69 188 GLN A O 1
ATOM 1457 N N . THR A 1 189 ? -19.756 2.472 26.804 1.00 93.62 189 THR A N 1
ATOM 1458 C CA . THR A 1 189 ? -18.953 2.220 28.003 1.00 93.62 189 THR A CA 1
ATOM 1459 C C . THR A 1 189 ? -17.606 1.637 27.583 1.00 93.62 189 THR A C 1
ATOM 1461 O O . THR A 1 189 ? -17.483 1.155 26.450 1.00 93.62 189 THR A O 1
ATOM 1464 N N . PRO A 1 190 ? -16.596 1.609 28.473 1.00 95.19 190 PRO A N 1
ATOM 1465 C CA . PRO A 1 190 ? -15.306 0.999 28.152 1.00 95.19 190 PRO A CA 1
ATOM 1466 C C . PRO A 1 190 ? -15.442 -0.439 27.636 1.00 95.19 190 PRO A C 1
ATOM 1468 O O . PRO A 1 190 ? -14.744 -0.838 26.709 1.00 95.19 190 PRO A O 1
ATOM 1471 N N . ARG A 1 191 ? -16.426 -1.199 28.137 1.00 92.75 191 ARG A N 1
ATOM 1472 C CA . ARG A 1 191 ? -16.731 -2.547 27.641 1.00 92.75 191 ARG A CA 1
ATOM 1473 C C . ARG A 1 191 ? -17.156 -2.554 26.170 1.00 92.75 191 ARG A C 1
ATOM 1475 O O . ARG A 1 191 ? -16.688 -3.401 25.417 1.00 92.75 191 ARG A O 1
ATOM 1482 N N . GLY A 1 192 ? -18.032 -1.639 25.755 1.00 92.44 192 GLY A N 1
ATOM 1483 C CA . GLY A 1 192 ? -18.454 -1.551 24.355 1.00 92.44 192 GLY A CA 1
ATOM 1484 C C . GLY A 1 192 ? -17.343 -1.041 23.438 1.00 92.44 192 GLY A C 1
ATOM 1485 O O . GLY A 1 192 ? -17.126 -1.609 22.368 1.00 92.44 192 GLY A O 1
ATOM 1486 N N . GLN A 1 193 ? -16.566 -0.051 23.893 1.00 94.25 193 GLN A N 1
ATOM 1487 C CA . GLN A 1 193 ? -15.389 0.432 23.165 1.00 94.25 193 GLN A CA 1
ATOM 1488 C C . GLN A 1 193 ? -14.353 -0.685 22.970 1.00 94.25 193 GLN A C 1
ATOM 1490 O O . GLN A 1 193 ? -13.808 -0.839 21.877 1.00 94.25 193 GLN A O 1
ATOM 1495 N N . ALA A 1 194 ? -14.122 -1.514 23.993 1.00 94.31 194 ALA A N 1
ATOM 1496 C CA . ALA A 1 194 ? -13.182 -2.630 23.927 1.00 94.31 194 ALA A CA 1
ATOM 1497 C C . ALA A 1 194 ? -13.525 -3.638 22.816 1.00 94.31 194 ALA A C 1
ATOM 1499 O O . ALA A 1 194 ? -12.609 -4.182 22.204 1.00 94.31 194 ALA A O 1
ATOM 1500 N N . VAL A 1 195 ? -14.808 -3.848 22.493 1.00 94.12 195 VAL A N 1
ATOM 1501 C CA . VAL A 1 195 ? -15.226 -4.711 21.370 1.00 94.12 195 VAL A CA 1
ATOM 1502 C C . VAL A 1 195 ? -14.754 -4.143 20.028 1.00 94.12 195 VAL A C 1
ATOM 1504 O O . VAL A 1 195 ? -14.243 -4.883 19.181 1.00 94.12 195 VAL A O 1
ATOM 1507 N N . LEU A 1 196 ? -14.868 -2.827 19.833 1.00 94.38 196 LEU A N 1
ATOM 1508 C CA . LEU A 1 196 ? -14.402 -2.167 18.610 1.00 94.38 196 LEU A CA 1
ATOM 1509 C C . LEU A 1 196 ? -12.876 -2.205 18.504 1.00 94.38 196 LEU A C 1
ATOM 1511 O O . LEU A 1 196 ? -12.340 -2.531 17.446 1.00 94.38 196 LEU A O 1
ATOM 1515 N N . LEU A 1 197 ? -12.172 -1.952 19.610 1.00 95.88 197 LEU A N 1
ATOM 1516 C CA . LEU A 1 197 ? -10.709 -2.030 19.651 1.00 95.88 197 LEU A CA 1
ATOM 1517 C C . LEU A 1 197 ? -10.207 -3.466 19.435 1.00 95.88 197 LEU A C 1
ATOM 1519 O O . LEU A 1 197 ? -9.219 -3.668 18.733 1.00 95.88 197 LEU A O 1
ATOM 1523 N N . ALA A 1 198 ? -10.902 -4.474 19.971 1.00 95.94 198 ALA A N 1
ATOM 1524 C CA . ALA A 1 198 ? -10.600 -5.881 19.713 1.00 95.94 198 ALA A CA 1
ATOM 1525 C C . ALA A 1 198 ? -10.815 -6.244 18.236 1.00 95.94 198 ALA A C 1
ATOM 1527 O O . ALA A 1 198 ? -9.977 -6.916 17.641 1.00 95.94 198 ALA A O 1
ATOM 1528 N N . THR A 1 199 ? -11.886 -5.742 17.619 1.00 95.56 199 THR A N 1
ATOM 1529 C CA . THR A 1 199 ? -12.141 -5.925 16.181 1.00 95.56 199 THR A CA 1
ATOM 1530 C C . THR A 1 199 ? -11.036 -5.284 15.338 1.00 95.56 199 THR A C 1
ATOM 1532 O O . THR A 1 199 ? -10.529 -5.905 14.405 1.00 95.56 199 THR A O 1
ATOM 1535 N N . ALA A 1 200 ? -10.619 -4.063 15.685 1.00 96.50 200 ALA A N 1
ATOM 1536 C CA . ALA A 1 200 ? -9.514 -3.377 15.024 1.00 96.50 200 ALA A CA 1
ATOM 1537 C C . ALA A 1 200 ? -8.186 -4.141 15.176 1.00 96.50 200 ALA A C 1
ATOM 1539 O O . ALA A 1 200 ? -7.445 -4.292 14.203 1.00 96.50 200 ALA A O 1
ATOM 1540 N N . ARG A 1 201 ? -7.924 -4.696 16.368 1.00 96.31 201 ARG A N 1
ATOM 1541 C CA . ARG A 1 201 ? -6.759 -5.550 16.637 1.00 96.31 201 ARG A CA 1
ATOM 1542 C C . ARG A 1 201 ? -6.745 -6.794 15.751 1.00 96.31 201 ARG A C 1
ATOM 1544 O O . ARG A 1 201 ? -5.722 -7.058 15.133 1.00 96.31 201 ARG A O 1
ATOM 1551 N N . GLN A 1 202 ? -7.875 -7.488 15.612 1.00 96.25 202 GLN A N 1
ATOM 1552 C CA . GLN A 1 202 ? -7.984 -8.655 14.725 1.00 96.25 202 GLN A CA 1
ATOM 1553 C C . GLN A 1 202 ? -7.665 -8.310 13.263 1.00 96.25 202 GLN A C 1
ATOM 1555 O O . GLN A 1 202 ? -7.087 -9.124 12.546 1.00 96.25 202 GLN A O 1
ATOM 1560 N N . VAL A 1 203 ? -8.029 -7.107 12.800 1.00 96.25 203 VAL A N 1
ATOM 1561 C CA . VAL A 1 203 ? -7.648 -6.646 11.453 1.00 96.25 203 VAL A CA 1
ATOM 1562 C C . VAL A 1 203 ? -6.139 -6.440 11.368 1.00 96.25 203 VAL A C 1
ATOM 1564 O O . VAL A 1 203 ? -5.518 -6.903 10.418 1.00 96.25 203 VAL A O 1
ATOM 1567 N N . GLY A 1 204 ? -5.543 -5.782 12.363 1.00 95.88 204 GLY A N 1
ATOM 1568 C CA . GLY A 1 204 ? -4.092 -5.617 12.446 1.00 95.88 204 GLY A CA 1
ATOM 1569 C C . GLY A 1 204 ? -3.352 -6.956 12.410 1.00 95.88 204 GLY A C 1
ATOM 1570 O O . GLY A 1 204 ? -2.453 -7.134 11.595 1.00 95.88 204 GLY A O 1
ATOM 1571 N N . GLU A 1 205 ? -3.780 -7.925 13.220 1.00 95.88 205 GLU A N 1
ATOM 1572 C CA . GLU A 1 205 ? -3.206 -9.278 13.273 1.00 95.88 205 GLU A CA 1
ATOM 1573 C C . GLU A 1 205 ? -3.320 -10.011 11.930 1.00 95.88 205 GLU A C 1
ATOM 1575 O O . GLU A 1 205 ? -2.341 -10.592 11.463 1.00 95.88 205 GLU A O 1
ATOM 1580 N N . GLN A 1 206 ? -4.466 -9.912 11.249 1.00 95.69 206 GLN A N 1
ATOM 1581 C CA . GLN A 1 206 ? -4.642 -10.472 9.905 1.00 95.69 206 GLN A CA 1
ATOM 1582 C C . GLN A 1 206 ? -3.647 -9.882 8.894 1.00 95.69 206 GLN A C 1
ATOM 1584 O O . GLN A 1 206 ? -3.162 -10.595 8.014 1.00 95.69 206 GLN A O 1
ATOM 1589 N N . TYR A 1 207 ? -3.340 -8.587 9.008 1.00 96.25 207 TYR A N 1
ATOM 1590 C CA . TYR A 1 207 ? -2.396 -7.915 8.116 1.00 96.25 207 TYR A CA 1
ATOM 1591 C C . TYR A 1 207 ? -0.925 -8.088 8.512 1.00 96.25 207 TYR A C 1
ATOM 1593 O O . TYR A 1 207 ? -0.045 -7.861 7.685 1.00 96.25 207 TYR A O 1
ATOM 1601 N N . ILE A 1 208 ? -0.640 -8.550 9.730 1.00 96.25 208 ILE A N 1
ATOM 1602 C CA . ILE A 1 208 ? 0.666 -9.134 10.065 1.00 96.25 208 ILE A CA 1
ATOM 1603 C C . ILE A 1 208 ? 0.775 -10.518 9.409 1.00 96.25 208 ILE A C 1
ATOM 1605 O O . ILE A 1 208 ? 1.760 -10.811 8.736 1.00 96.25 208 ILE A O 1
ATOM 1609 N N . ALA A 1 209 ? -0.259 -11.357 9.542 1.00 95.75 209 ALA A N 1
ATOM 1610 C CA . ALA A 1 209 ? -0.265 -12.719 9.004 1.00 95.75 209 ALA A CA 1
ATOM 1611 C C . ALA A 1 209 ? -0.141 -12.761 7.469 1.00 95.75 209 ALA A C 1
ATOM 1613 O O . ALA A 1 209 ? 0.608 -13.573 6.917 1.00 95.75 209 ALA A O 1
ATOM 1614 N N . ASN A 1 210 ? -0.815 -11.845 6.765 1.00 94.31 210 ASN A N 1
ATOM 1615 C CA . ASN A 1 210 ? -0.717 -11.750 5.308 1.00 94.31 210 ASN A CA 1
ATOM 1616 C C . ASN A 1 210 ? 0.621 -11.167 4.808 1.00 94.31 210 ASN A C 1
ATOM 1618 O O . ASN A 1 210 ? 0.906 -11.284 3.617 1.00 94.31 210 ASN A O 1
ATOM 1622 N N . GLY A 1 211 ? 1.450 -10.610 5.700 1.00 93.31 211 GLY A N 1
ATOM 1623 C CA . GLY A 1 211 ? 2.779 -10.079 5.393 1.00 93.31 211 GLY A CA 1
ATOM 1624 C C . GLY A 1 211 ? 2.819 -8.604 4.983 1.00 93.31 211 GLY A C 1
ATOM 1625 O O . GLY A 1 211 ? 3.844 -8.154 4.479 1.00 93.31 211 GLY A O 1
ATOM 1626 N N . TYR A 1 212 ? 1.734 -7.838 5.146 1.00 94.75 212 TYR A N 1
ATOM 1627 C CA . TYR A 1 212 ? 1.744 -6.395 4.867 1.00 94.75 212 TYR A CA 1
ATOM 1628 C C . TYR A 1 212 ? 2.393 -5.595 6.002 1.00 94.75 212 TYR A C 1
ATOM 1630 O O . TYR A 1 212 ? 3.227 -4.714 5.775 1.00 94.75 212 TYR A O 1
ATOM 1638 N N . LEU A 1 213 ? 1.980 -5.890 7.234 1.00 96.19 213 LEU A N 1
ATOM 1639 C CA . LEU A 1 213 ? 2.522 -5.300 8.449 1.00 96.19 213 LEU A CA 1
ATOM 1640 C C . LEU A 1 213 ? 3.631 -6.193 8.991 1.00 96.19 213 LEU A C 1
ATOM 1642 O O . LEU A 1 213 ? 3.604 -7.411 8.817 1.00 96.19 213 LEU A O 1
ATOM 1646 N N . GLY A 1 214 ? 4.607 -5.588 9.656 1.00 93.56 214 GLY A N 1
ATOM 1647 C CA . GLY A 1 214 ? 5.738 -6.346 10.167 1.00 93.56 214 GLY A CA 1
ATOM 1648 C C . GLY A 1 214 ? 6.503 -5.636 11.270 1.00 93.56 214 GLY A C 1
ATOM 1649 O O . GLY A 1 214 ? 6.296 -4.444 11.516 1.00 93.56 214 GLY A O 1
ATOM 1650 N N . PRO A 1 215 ? 7.389 -6.379 11.948 1.00 94.56 215 PRO A N 1
ATOM 1651 C CA . PRO A 1 215 ? 8.096 -5.876 13.106 1.00 94.56 215 PRO A CA 1
ATOM 1652 C C . PRO A 1 215 ? 9.089 -4.774 12.740 1.00 94.56 215 PRO A C 1
ATOM 1654 O O . PRO A 1 215 ? 9.771 -4.854 11.716 1.00 94.56 215 PRO A O 1
ATOM 1657 N N . ARG A 1 216 ? 9.194 -3.753 13.596 1.00 91.56 216 ARG A N 1
ATOM 1658 C CA . ARG A 1 216 ? 10.093 -2.613 13.383 1.00 91.56 216 ARG A CA 1
ATOM 1659 C C . ARG A 1 216 ? 10.483 -1.935 14.699 1.00 91.56 216 ARG A C 1
ATOM 1661 O O . ARG A 1 216 ? 9.662 -1.811 15.603 1.00 91.56 216 ARG A O 1
ATOM 1668 N N . ASN A 1 217 ? 11.719 -1.438 14.759 1.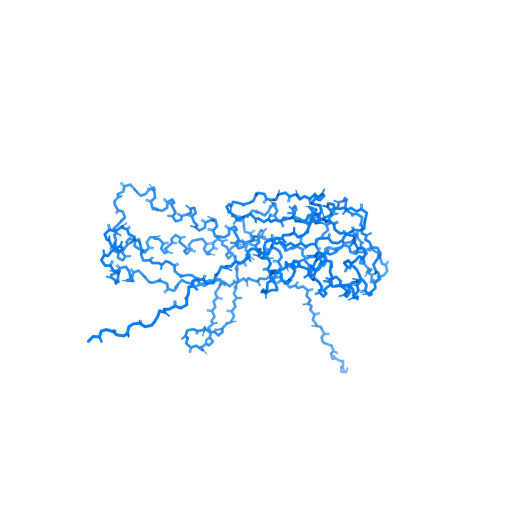00 92.81 217 ASN A N 1
ATOM 1669 C CA . ASN A 1 217 ? 12.136 -0.446 15.751 1.00 92.81 217 ASN A CA 1
ATOM 1670 C C . ASN A 1 217 ? 11.835 0.957 15.220 1.00 92.81 217 ASN A C 1
ATOM 1672 O O . ASN A 1 217 ? 12.128 1.259 14.054 1.00 92.81 217 ASN A O 1
ATOM 1676 N N . TYR A 1 218 ? 11.243 1.806 16.049 1.00 91.06 218 TYR A N 1
ATOM 1677 C CA . TYR A 1 218 ? 10.912 3.174 15.672 1.00 91.06 218 TYR A CA 1
ATOM 1678 C C . TYR A 1 218 ? 11.039 4.123 16.863 1.00 91.06 218 TYR A C 1
ATOM 1680 O O . TYR A 1 218 ? 10.884 3.706 18.005 1.00 91.06 218 TYR A O 1
ATOM 1688 N N . VAL A 1 219 ? 11.315 5.394 16.576 1.00 91.56 219 VAL A N 1
ATOM 1689 C CA . VAL A 1 219 ? 11.243 6.471 17.568 1.00 91.56 219 VAL A CA 1
ATOM 1690 C C . VAL A 1 219 ? 9.799 6.944 17.617 1.00 91.56 219 VAL A C 1
ATOM 1692 O O . VAL A 1 219 ? 9.252 7.356 16.586 1.00 91.56 219 VAL A O 1
ATOM 1695 N N . ASP A 1 220 ? 9.165 6.840 18.778 1.00 86.88 220 ASP A N 1
ATOM 1696 C CA . ASP A 1 220 ? 7.776 7.242 18.938 1.00 86.88 220 ASP A CA 1
ATOM 1697 C C . ASP A 1 220 ? 7.649 8.769 18.817 1.00 86.88 220 ASP A C 1
ATOM 1699 O O . ASP A 1 220 ? 8.328 9.500 19.536 1.00 86.88 220 ASP A O 1
ATOM 1703 N N . PRO A 1 221 ? 6.818 9.292 17.896 1.00 87.12 221 PRO A N 1
ATOM 1704 C CA . PRO A 1 221 ? 6.658 10.734 17.731 1.00 87.12 221 PRO A CA 1
ATOM 1705 C C . PRO A 1 221 ? 5.996 11.423 18.933 1.00 87.12 221 PRO A C 1
ATOM 1707 O O . PRO A 1 221 ? 6.066 12.648 19.010 1.00 87.12 221 PRO A O 1
ATOM 1710 N N . ASP A 1 222 ? 5.340 10.677 19.829 1.00 86.19 222 ASP A N 1
ATOM 1711 C CA . ASP A 1 222 ? 4.632 11.256 20.973 1.00 86.19 222 ASP A CA 1
ATOM 1712 C C . ASP A 1 222 ? 5.551 11.483 22.190 1.00 86.19 222 ASP A C 1
ATOM 1714 O O . ASP A 1 222 ? 5.354 12.459 22.914 1.00 86.19 222 ASP A O 1
ATOM 1718 N N . ASP A 1 223 ? 6.559 10.629 22.414 1.00 88.25 223 ASP A N 1
ATOM 1719 C CA . ASP A 1 223 ? 7.477 10.726 23.567 1.00 88.25 223 ASP A CA 1
ATOM 1720 C C . ASP A 1 223 ? 8.977 10.749 23.217 1.00 88.25 223 ASP A C 1
ATOM 1722 O O . ASP A 1 223 ? 9.793 11.134 24.054 1.00 88.25 223 ASP A O 1
ATOM 1726 N N . GLY A 1 224 ? 9.352 10.428 21.977 1.00 88.31 224 GLY A N 1
ATOM 1727 C CA . GLY A 1 224 ? 10.736 10.441 21.505 1.00 88.31 224 GLY A CA 1
ATOM 1728 C C . GLY A 1 224 ? 11.562 9.214 21.899 1.00 88.31 224 GLY A C 1
ATOM 1729 O O . GLY A 1 224 ? 12.770 9.211 21.654 1.00 88.31 224 GLY A O 1
ATOM 1730 N N . GLU A 1 225 ? 10.953 8.181 22.485 1.00 90.50 225 GLU A N 1
ATOM 1731 C CA . GLU A 1 225 ? 11.659 6.965 22.893 1.00 90.50 225 GLU A CA 1
ATOM 1732 C C . GLU A 1 225 ? 11.689 5.909 21.779 1.00 90.50 225 GLU A C 1
ATOM 1734 O O . GLU A 1 225 ? 10.774 5.795 20.957 1.00 90.50 225 GLU A O 1
ATOM 1739 N N . GLU A 1 226 ? 12.751 5.098 21.752 1.00 91.06 226 GLU A N 1
ATOM 1740 C CA . GLU A 1 226 ? 12.825 3.946 20.854 1.00 91.06 226 GLU A CA 1
ATOM 1741 C C . GLU A 1 226 ? 11.940 2.806 21.358 1.00 91.06 226 GLU A C 1
ATOM 1743 O O . GLU A 1 226 ? 12.099 2.301 22.472 1.00 91.06 226 GLU A O 1
ATOM 1748 N N . LYS A 1 227 ? 11.024 2.360 20.499 1.00 91.06 227 LYS A N 1
ATOM 1749 C CA . LYS A 1 227 ? 10.084 1.280 20.788 1.00 91.06 227 LYS A CA 1
ATOM 1750 C C . LYS A 1 227 ? 10.113 0.214 19.706 1.00 91.06 227 LYS A C 1
ATOM 1752 O O . LYS A 1 227 ? 10.391 0.471 18.532 1.00 91.06 227 LYS A O 1
ATOM 1757 N N . TYR A 1 228 ? 9.763 -0.999 20.117 1.00 91.81 228 TYR A N 1
ATOM 1758 C CA . TYR A 1 228 ? 9.547 -2.134 19.231 1.00 91.81 228 TYR A CA 1
ATOM 1759 C C . TYR A 1 228 ? 8.049 -2.359 19.019 1.00 91.81 228 TYR A C 1
ATOM 1761 O O . TYR A 1 228 ? 7.270 -2.400 19.971 1.00 91.81 228 TYR A O 1
ATOM 1769 N N . THR A 1 229 ? 7.650 -2.556 17.767 1.00 92.19 229 THR A N 1
ATOM 1770 C CA . THR A 1 229 ? 6.297 -2.981 17.392 1.00 92.19 229 THR A CA 1
ATOM 1771 C C . THR A 1 229 ? 6.361 -4.237 16.541 1.00 92.19 229 THR A C 1
ATOM 1773 O O . THR A 1 229 ? 7.322 -4.448 15.805 1.00 92.19 229 THR A O 1
ATOM 1776 N N . ILE A 1 230 ? 5.309 -5.050 16.611 1.00 89.88 230 ILE A N 1
ATOM 1777 C CA . ILE A 1 230 ? 5.118 -6.234 15.763 1.00 89.88 230 ILE A CA 1
ATOM 1778 C C . ILE A 1 230 ? 4.446 -5.908 14.417 1.00 89.88 230 ILE A C 1
ATOM 1780 O O . ILE A 1 230 ? 4.357 -6.784 13.561 1.00 89.88 230 ILE A O 1
ATOM 1784 N N . GLY A 1 231 ? 3.969 -4.672 14.220 1.00 92.31 231 GLY A N 1
ATOM 1785 C CA . GLY A 1 231 ? 3.371 -4.232 12.953 1.00 92.31 231 GLY A CA 1
ATOM 1786 C C . GLY A 1 231 ? 2.288 -3.163 13.076 1.00 92.31 231 GLY A C 1
ATOM 1787 O O . GLY A 1 231 ? 2.022 -2.439 12.118 1.00 92.31 231 GLY A O 1
ATOM 1788 N N . PHE A 1 232 ? 1.667 -3.009 14.242 1.00 94.81 232 PHE A N 1
ATOM 1789 C CA . PHE A 1 232 ? 0.740 -1.910 14.514 1.00 94.81 232 PHE A CA 1
ATOM 1790 C C . PHE A 1 232 ? 0.653 -1.615 16.010 1.00 94.81 232 PHE A C 1
ATOM 1792 O O . PHE A 1 232 ? 1.027 -2.432 16.850 1.00 94.81 232 PHE A O 1
ATOM 1799 N N . GLU A 1 233 ? 0.110 -0.449 16.328 1.00 93.12 233 GLU A N 1
ATOM 1800 C CA . GLU A 1 233 ? -0.212 -0.028 17.684 1.00 93.12 233 GLU A CA 1
ATOM 1801 C C . GLU A 1 233 ? -1.580 0.655 17.698 1.00 93.12 233 GLU A C 1
ATOM 1803 O O . GLU A 1 233 ? -1.916 1.422 16.794 1.00 93.12 233 GLU A O 1
ATOM 1808 N N . ILE A 1 234 ? -2.390 0.368 18.717 1.00 94.00 234 ILE A N 1
ATOM 1809 C CA . ILE A 1 234 ? -3.674 1.035 18.939 1.00 94.00 234 ILE A CA 1
ATOM 1810 C C . ILE A 1 234 ? -3.467 2.042 20.067 1.00 94.00 234 ILE A C 1
ATOM 1812 O O . ILE A 1 234 ? -3.228 1.644 21.203 1.00 94.00 234 ILE A O 1
ATOM 1816 N N . LEU A 1 235 ? -3.564 3.332 19.741 1.00 92.31 235 LEU A N 1
ATOM 1817 C CA . LEU A 1 235 ? -3.324 4.434 20.680 1.00 92.31 235 LEU A CA 1
ATOM 1818 C C . LEU A 1 235 ? -4.560 4.741 21.534 1.00 92.31 235 LEU A C 1
ATOM 1820 O O . LEU A 1 235 ? -4.444 5.276 22.632 1.00 92.31 235 LEU A O 1
ATOM 1824 N N . THR A 1 236 ? -5.747 4.430 21.013 1.00 93.19 236 THR A N 1
ATOM 1825 C CA . THR A 1 236 ? -7.013 4.608 21.732 1.00 93.19 236 THR A CA 1
ATOM 1826 C C . THR A 1 236 ? -7.179 3.538 22.798 1.00 93.19 236 THR A C 1
ATOM 1828 O O . THR A 1 236 ? -7.037 2.342 22.518 1.00 93.19 236 THR A O 1
ATOM 1831 N N . LYS A 1 237 ? -7.565 3.964 23.996 1.00 94.06 237 LYS A N 1
ATOM 1832 C CA . LYS A 1 237 ? -7.883 3.080 25.115 1.00 94.06 237 LYS A CA 1
ATOM 1833 C C . LYS A 1 237 ? -9.400 2.942 25.280 1.00 94.06 237 LYS A C 1
ATOM 1835 O O . LYS A 1 237 ? -10.152 3.823 24.857 1.00 94.06 237 LYS A O 1
ATOM 1840 N N . PRO A 1 238 ? -9.894 1.837 25.866 1.00 93.38 238 PRO A N 1
ATOM 1841 C CA . PRO A 1 238 ? -11.317 1.687 26.159 1.00 93.38 238 PRO A CA 1
ATOM 1842 C C . PRO A 1 238 ? -11.887 2.836 27.001 1.00 93.38 238 PRO A C 1
ATOM 1844 O O . PRO A 1 238 ? -13.038 3.223 26.804 1.00 93.38 238 PRO A O 1
ATOM 1847 N N . GLU A 1 239 ? -11.088 3.385 27.916 1.00 94.69 239 GLU A N 1
ATOM 1848 C CA . GLU A 1 239 ? -11.482 4.430 28.862 1.00 94.69 239 GLU A CA 1
ATOM 1849 C C . GLU A 1 239 ? -11.726 5.785 28.188 1.00 94.69 239 GLU A C 1
ATOM 1851 O O . GLU A 1 239 ? -12.534 6.557 28.696 1.00 94.69 239 GLU A O 1
ATOM 1856 N N . ASP A 1 240 ? -11.149 6.033 27.005 1.00 92.69 240 ASP A N 1
ATOM 1857 C CA . ASP A 1 240 ? -11.311 7.290 26.254 1.00 92.69 240 ASP A CA 1
ATOM 1858 C C . ASP A 1 240 ? -12.789 7.589 25.924 1.00 92.69 240 ASP A C 1
ATOM 1860 O O . ASP A 1 240 ? -13.176 8.729 25.669 1.00 92.69 240 ASP A O 1
ATOM 1864 N N . ILE A 1 241 ? -13.658 6.570 25.951 1.00 93.38 241 ILE A N 1
ATOM 1865 C CA . ILE A 1 241 ? -15.105 6.742 25.767 1.00 93.38 241 ILE A CA 1
ATOM 1866 C C . ILE A 1 241 ? -15.778 7.509 26.914 1.00 93.38 241 ILE A C 1
ATOM 1868 O O . ILE A 1 241 ? -16.861 8.079 26.730 1.00 93.38 241 ILE A O 1
ATOM 1872 N N . LEU A 1 242 ? -15.154 7.537 28.094 1.00 92.50 242 LEU A N 1
ATOM 1873 C CA . LEU A 1 242 ? -15.646 8.257 29.266 1.00 92.50 242 LEU A CA 1
ATOM 1874 C C . LEU A 1 242 ? -15.526 9.774 29.087 1.00 92.50 242 LEU A C 1
ATOM 1876 O O . LEU A 1 242 ? -16.434 10.485 29.523 1.00 92.50 242 LEU A O 1
ATOM 1880 N N . ASP A 1 243 ? -14.515 10.225 28.345 1.00 92.69 243 ASP A N 1
ATOM 1881 C CA . ASP A 1 243 ? -14.185 11.639 28.127 1.00 92.69 243 ASP A CA 1
ATOM 1882 C C . ASP A 1 243 ? -14.824 12.233 26.857 1.00 92.69 243 ASP A C 1
ATOM 1884 O O . ASP A 1 243 ? -14.505 13.346 26.440 1.00 92.69 243 ASP A O 1
ATOM 1888 N N . LEU A 1 244 ? -15.758 11.509 26.230 1.00 90.88 244 LEU A N 1
ATOM 1889 C CA . LEU A 1 244 ? -16.528 12.020 25.095 1.00 90.88 244 LEU A CA 1
ATOM 1890 C C . LEU A 1 244 ? -17.279 13.306 25.452 1.00 90.88 244 LEU A C 1
ATOM 1892 O O . LEU A 1 244 ? -18.008 13.366 26.448 1.00 90.88 244 LEU A O 1
ATOM 1896 N N . ILE A 1 245 ? -17.199 14.296 24.561 1.00 91.94 245 ILE A N 1
ATOM 1897 C CA . ILE A 1 245 ? -17.999 15.514 24.679 1.00 91.94 245 ILE A CA 1
ATOM 1898 C C . ILE A 1 245 ? -19.505 15.179 24.644 1.00 91.94 245 ILE A C 1
ATOM 1900 O O . ILE A 1 245 ? -19.916 14.243 23.945 1.00 91.94 245 ILE A O 1
ATOM 1904 N N . PRO A 1 246 ? -20.365 15.940 25.354 1.00 92.62 246 PRO A N 1
ATOM 1905 C CA . PRO A 1 246 ? -21.800 15.653 25.418 1.00 92.62 246 PRO A CA 1
ATOM 1906 C C . PRO A 1 246 ? -22.480 15.572 24.046 1.00 92.62 246 PRO A C 1
ATOM 1908 O O . PRO A 1 246 ? -23.385 14.764 23.855 1.00 92.62 246 PRO A O 1
ATOM 1911 N N . GLU A 1 247 ? -22.028 16.368 23.074 1.00 92.75 247 GLU A N 1
ATOM 1912 C CA . GLU A 1 247 ? -22.559 16.352 21.708 1.00 92.75 247 GLU A CA 1
ATOM 1913 C C . GLU A 1 247 ? -22.349 15.002 21.010 1.00 92.75 247 GLU A C 1
ATOM 1915 O O . GLU A 1 247 ? -23.291 14.438 20.450 1.00 92.75 247 GLU A O 1
ATOM 1920 N N . ASP A 1 248 ? -21.136 14.456 21.080 1.00 91.88 248 ASP A N 1
ATOM 1921 C CA . ASP A 1 248 ? -20.779 13.173 20.469 1.00 91.88 248 ASP A CA 1
ATOM 1922 C C . ASP A 1 248 ? -21.427 12.006 21.208 1.00 91.88 248 ASP A C 1
ATOM 1924 O O . ASP A 1 248 ? -21.898 11.042 20.591 1.00 91.88 248 ASP A O 1
ATOM 1928 N N . ARG A 1 249 ? -21.547 12.126 22.535 1.00 91.19 249 ARG A N 1
ATOM 1929 C CA . ARG A 1 249 ? -22.292 11.165 23.346 1.00 91.19 249 ARG A CA 1
ATOM 1930 C C . ARG A 1 249 ? -23.771 11.137 22.952 1.00 91.19 249 ARG A C 1
ATOM 1932 O O . ARG A 1 249 ? -24.306 10.054 22.723 1.00 91.19 249 ARG A O 1
ATOM 1939 N N . ASN A 1 250 ? -24.404 12.296 22.765 1.00 92.50 250 ASN A N 1
ATOM 1940 C CA . ASN A 1 250 ? -25.796 12.401 22.308 1.00 92.50 250 ASN A CA 1
ATOM 1941 C C . ASN A 1 250 ? -25.995 11.843 20.890 1.00 92.50 250 ASN A C 1
ATOM 1943 O O . ASN A 1 250 ? -27.010 11.199 20.619 1.00 92.50 250 ASN A O 1
ATOM 1947 N N . LYS A 1 251 ? -25.003 12.018 20.006 1.00 94.31 251 LYS A N 1
ATOM 1948 C CA . LYS A 1 251 ? -24.962 11.408 18.662 1.00 94.31 251 LYS A CA 1
ATOM 1949 C C . LYS A 1 251 ? -24.648 9.908 18.675 1.00 94.31 251 LYS A C 1
ATOM 1951 O O . LYS A 1 251 ? -24.630 9.284 17.618 1.00 94.31 251 LYS A O 1
ATOM 1956 N N . ARG A 1 252 ? -24.443 9.318 19.856 1.00 90.56 252 ARG A N 1
ATOM 1957 C CA . ARG A 1 252 ? -24.142 7.897 20.060 1.00 90.56 252 ARG A CA 1
ATOM 1958 C C . ARG A 1 252 ? -22.830 7.438 19.406 1.00 90.56 252 ARG A C 1
ATOM 1960 O O . ARG A 1 252 ? -22.733 6.301 18.950 1.00 90.56 252 ARG A O 1
ATOM 1967 N N . LEU A 1 253 ? -21.825 8.314 19.355 1.00 91.75 253 LEU A N 1
ATOM 1968 C CA . LEU A 1 253 ? -20.521 8.000 18.769 1.00 91.75 253 LEU A CA 1
ATOM 1969 C C . LEU A 1 253 ? -19.643 7.167 19.716 1.00 91.75 253 LEU A C 1
ATOM 1971 O O . LEU A 1 253 ? -19.750 7.257 20.941 1.00 91.75 253 LEU A O 1
ATOM 1975 N N . ALA A 1 254 ? -18.774 6.345 19.131 1.00 91.06 254 ALA A N 1
ATOM 1976 C CA . ALA A 1 254 ? -17.670 5.697 19.834 1.00 91.06 254 ALA A CA 1
ATOM 1977 C C . ALA A 1 254 ? -16.508 6.685 20.029 1.00 91.06 254 ALA A C 1
ATOM 1979 O O . ALA A 1 254 ? -16.420 7.681 19.305 1.00 91.06 254 ALA A O 1
ATOM 1980 N N . ALA A 1 255 ? -15.589 6.394 20.956 1.00 93.38 255 ALA A N 1
ATOM 1981 C CA . ALA A 1 255 ? -14.346 7.161 21.015 1.00 93.38 255 ALA A CA 1
ATOM 1982 C C . ALA A 1 255 ? -13.541 6.948 19.717 1.00 93.38 255 ALA A C 1
ATOM 1984 O O . ALA A 1 255 ? -13.495 5.812 19.221 1.00 93.38 255 ALA A O 1
ATOM 1985 N N . PRO A 1 256 ? -12.910 8.000 19.157 1.00 92.50 256 PRO A N 1
ATOM 1986 C CA . PRO A 1 256 ? -12.128 7.887 17.933 1.00 92.50 256 PRO A CA 1
ATOM 1987 C C . PRO A 1 256 ? -11.057 6.801 18.052 1.00 92.50 256 PRO A C 1
ATOM 1989 O O . PRO A 1 256 ? -10.231 6.832 18.963 1.00 92.50 256 PRO A O 1
ATOM 1992 N N . ILE A 1 257 ? -11.060 5.842 17.125 1.00 93.12 257 ILE A N 1
ATOM 1993 C CA . ILE A 1 257 ? -10.063 4.769 17.077 1.00 93.12 257 ILE A CA 1
ATOM 1994 C C . ILE A 1 257 ? -8.839 5.286 16.320 1.00 93.12 257 ILE A C 1
ATOM 1996 O O . ILE A 1 257 ? -8.904 5.545 15.119 1.00 93.12 257 ILE A O 1
ATOM 2000 N N . ARG A 1 258 ? -7.719 5.429 17.026 1.00 92.88 258 ARG A N 1
ATOM 2001 C CA . ARG A 1 258 ? -6.424 5.844 16.491 1.00 92.88 258 ARG A CA 1
ATOM 2002 C C . ARG A 1 258 ? -5.490 4.645 16.469 1.00 92.88 258 ARG A C 1
ATOM 2004 O O . ARG A 1 258 ? -5.267 4.001 17.494 1.00 92.88 258 ARG A O 1
ATOM 2011 N N . MET A 1 259 ? -4.948 4.360 15.291 1.00 93.19 259 MET A N 1
ATOM 2012 C CA . MET A 1 259 ? -3.996 3.277 15.069 1.00 93.19 259 MET A CA 1
ATOM 2013 C C . MET A 1 259 ? -2.770 3.801 14.336 1.00 93.19 259 MET A C 1
ATOM 2015 O O . MET A 1 259 ? -2.892 4.582 13.391 1.00 93.19 259 MET A O 1
ATOM 2019 N N . ARG A 1 260 ? -1.600 3.323 14.748 1.00 92.75 260 ARG A N 1
ATOM 2020 C CA . ARG A 1 260 ? -0.326 3.517 14.063 1.00 92.75 260 ARG A CA 1
ATOM 2021 C C . ARG A 1 260 ? 0.026 2.217 13.348 1.00 92.75 260 ARG A C 1
ATOM 2023 O O . ARG A 1 260 ? -0.052 1.145 13.943 1.00 92.75 260 ARG A O 1
ATOM 2030 N N . LEU A 1 261 ? 0.360 2.304 12.064 1.00 93.69 261 LEU A N 1
ATOM 2031 C CA . LEU A 1 261 ? 0.647 1.144 11.219 1.00 93.69 261 LEU A CA 1
ATOM 2032 C C . LEU A 1 261 ? 2.116 1.149 10.807 1.00 93.69 261 LEU A C 1
ATOM 2034 O O . LEU A 1 261 ? 2.642 2.185 10.398 1.00 93.69 261 LEU A O 1
ATOM 2038 N N . PHE A 1 262 ? 2.741 -0.022 10.847 1.00 94.12 262 PHE A N 1
ATOM 2039 C CA . PHE A 1 262 ? 4.129 -0.229 10.459 1.00 94.12 262 PHE A CA 1
ATOM 2040 C C . PHE A 1 262 ? 4.183 -1.261 9.339 1.00 94.12 262 PHE A C 1
ATOM 2042 O O . PHE A 1 262 ? 3.997 -2.461 9.542 1.00 94.12 262 PHE A O 1
ATOM 2049 N N . ARG A 1 263 ? 4.413 -0.761 8.124 1.00 92.75 263 ARG A N 1
ATOM 2050 C CA . ARG A 1 263 ? 4.588 -1.587 6.928 1.00 92.75 263 ARG A CA 1
ATOM 2051 C C . ARG A 1 263 ? 5.859 -2.421 7.066 1.00 92.75 263 ARG A C 1
ATOM 2053 O O . ARG A 1 263 ? 6.902 -1.868 7.419 1.00 92.75 263 ARG A O 1
ATOM 2060 N N . ALA A 1 264 ? 5.772 -3.707 6.733 1.00 92.31 264 ALA A N 1
ATOM 2061 C CA . ALA A 1 264 ? 6.943 -4.574 6.616 1.00 92.31 264 ALA A CA 1
ATOM 2062 C C . ALA A 1 264 ? 7.870 -4.097 5.483 1.00 92.31 264 ALA A C 1
ATOM 2064 O O . ALA A 1 264 ? 9.092 -4.135 5.615 1.00 92.31 264 ALA A O 1
ATOM 2065 N N . GLY A 1 265 ? 7.274 -3.593 4.394 1.00 88.81 265 GLY A N 1
ATOM 2066 C CA . GLY A 1 265 ? 7.983 -3.231 3.171 1.00 88.81 265 GLY A CA 1
ATOM 2067 C C . GLY A 1 265 ? 8.565 -4.452 2.454 1.00 88.81 265 GLY A C 1
ATOM 2068 O O . GLY A 1 265 ? 8.414 -5.594 2.888 1.00 88.81 265 GLY A O 1
ATOM 2069 N N . ALA A 1 266 ? 9.245 -4.203 1.339 1.00 91.00 266 ALA A N 1
ATOM 2070 C CA . ALA A 1 266 ? 9.949 -5.226 0.579 1.00 91.00 266 ALA A CA 1
ATOM 2071 C C . ALA A 1 266 ? 11.415 -4.836 0.382 1.00 91.00 266 ALA A C 1
ATOM 2073 O O . ALA A 1 266 ? 11.753 -3.668 0.182 1.00 91.00 266 ALA A O 1
ATOM 2074 N N . ILE A 1 267 ? 12.304 -5.827 0.452 1.00 90.81 267 ILE A N 1
ATOM 2075 C CA . ILE A 1 267 ? 13.738 -5.615 0.249 1.00 90.81 267 ILE A CA 1
ATOM 2076 C C . ILE A 1 267 ? 14.005 -5.592 -1.254 1.00 90.81 267 ILE A C 1
ATOM 2078 O O . ILE A 1 267 ? 13.818 -6.602 -1.930 1.00 90.81 267 ILE A O 1
ATOM 2082 N N . HIS A 1 268 ? 14.456 -4.447 -1.774 1.00 90.81 268 HIS A N 1
ATOM 2083 C CA . HIS A 1 268 ? 14.755 -4.296 -3.204 1.00 90.81 268 HIS A CA 1
ATOM 2084 C C . HIS A 1 268 ? 16.252 -4.300 -3.543 1.00 90.81 268 HIS A C 1
ATOM 2086 O O . HIS A 1 268 ? 16.613 -4.504 -4.700 1.00 90.81 268 HIS A O 1
ATOM 2092 N N . LYS A 1 269 ? 17.131 -4.047 -2.566 1.00 88.25 269 LYS A N 1
ATOM 2093 C CA . LYS A 1 269 ? 18.590 -3.975 -2.746 1.00 88.25 269 LYS A CA 1
ATOM 2094 C C . LYS A 1 269 ? 19.296 -4.507 -1.497 1.00 88.25 269 LYS A C 1
ATOM 2096 O O . LYS A 1 269 ? 18.789 -4.327 -0.393 1.00 88.25 269 LYS A O 1
ATOM 2101 N N . ALA A 1 270 ? 20.462 -5.119 -1.682 1.00 88.06 270 ALA A N 1
ATOM 2102 C CA . ALA A 1 270 ? 21.360 -5.544 -0.612 1.00 88.06 270 ALA A CA 1
ATOM 2103 C C . ALA A 1 270 ? 22.800 -5.167 -0.988 1.00 88.06 270 ALA A C 1
ATOM 2105 O O . ALA A 1 270 ? 23.198 -5.348 -2.139 1.00 88.06 270 ALA A O 1
ATOM 2106 N N . ILE A 1 271 ? 23.551 -4.622 -0.031 1.00 88.31 271 ILE A N 1
ATOM 2107 C CA . ILE A 1 271 ? 24.986 -4.335 -0.162 1.00 88.31 271 ILE A CA 1
ATOM 2108 C C . ILE A 1 271 ? 25.726 -5.472 0.545 1.00 88.31 271 ILE A C 1
ATOM 2110 O O . ILE A 1 271 ? 25.305 -5.891 1.623 1.00 88.31 271 ILE A O 1
ATOM 2114 N N . VAL A 1 272 ? 26.772 -6.004 -0.088 1.00 87.44 272 VAL A N 1
ATOM 2115 C CA . VAL A 1 272 ? 27.572 -7.114 0.439 1.00 87.44 272 VAL A CA 1
ATOM 2116 C C . VAL A 1 272 ? 29.026 -6.673 0.486 1.00 87.44 272 VAL A C 1
ATOM 2118 O O . VAL A 1 272 ? 29.610 -6.400 -0.561 1.00 87.44 272 VAL A O 1
ATOM 2121 N N . ASP A 1 273 ? 29.588 -6.651 1.690 1.00 89.25 273 ASP A N 1
ATOM 2122 C CA . ASP A 1 273 ? 30.999 -6.369 1.939 1.00 89.25 273 ASP A CA 1
ATOM 2123 C C . ASP A 1 273 ? 31.731 -7.691 2.222 1.00 89.25 273 ASP A C 1
ATOM 2125 O O . ASP A 1 273 ? 31.233 -8.541 2.965 1.00 89.25 273 ASP A O 1
ATOM 2129 N N . LEU A 1 274 ? 32.884 -7.896 1.579 1.00 83.19 274 LEU A N 1
ATOM 2130 C CA . LEU A 1 274 ? 33.692 -9.113 1.685 1.00 83.19 274 LEU A CA 1
ATOM 2131 C C . LEU A 1 274 ? 35.131 -8.739 2.032 1.00 83.19 274 LEU A C 1
ATOM 2133 O O . LEU A 1 274 ? 35.816 -8.117 1.221 1.00 83.19 274 LEU A O 1
ATOM 2137 N N . ASP A 1 275 ? 35.593 -9.188 3.193 1.00 86.38 275 ASP A N 1
ATOM 2138 C CA . ASP A 1 275 ? 36.988 -9.066 3.606 1.00 86.38 275 ASP A CA 1
ATOM 2139 C C . ASP A 1 275 ? 37.722 -10.394 3.371 1.00 86.38 275 ASP A C 1
ATOM 2141 O O . ASP A 1 275 ? 37.218 -11.470 3.707 1.00 86.38 275 ASP A O 1
ATOM 2145 N N . VAL A 1 276 ? 38.918 -10.323 2.782 1.00 77.44 276 VAL A N 1
ATOM 2146 C CA . VAL A 1 276 ? 39.806 -11.474 2.557 1.00 77.44 276 VAL A CA 1
ATOM 2147 C C . VAL A 1 276 ? 41.054 -11.289 3.416 1.00 77.44 276 VAL A C 1
ATOM 2149 O O . VAL A 1 276 ? 41.692 -10.238 3.343 1.00 77.44 276 VAL A O 1
ATOM 2152 N N . TYR A 1 277 ? 41.386 -12.305 4.215 1.00 63.06 277 TYR A N 1
ATOM 2153 C CA . TYR A 1 277 ? 42.612 -12.380 5.015 1.00 63.06 277 TYR A CA 1
ATOM 2154 C C . TYR A 1 277 ? 43.668 -13.247 4.331 1.00 63.06 277 TYR A C 1
ATOM 2156 O O . TYR A 1 277 ? 43.283 -14.297 3.764 1.00 63.06 277 TYR A O 1
#

pLDDT: mean 81.54, std 19.48, range [27.09, 96.5]

Organism: NCBI:txid546114

Secondary structure (D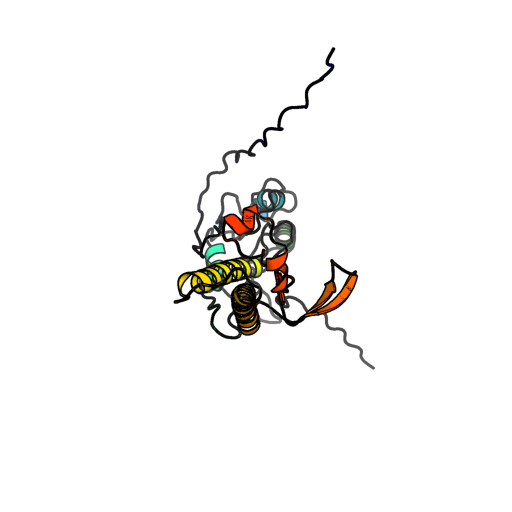SSP, 8-state):
---PPPPPPP---------------EEEE--TTS-EEEE--SS-HHHHH-TT--SSHHHHHHHHT-TT--EEE-SS-TTHHHHHHHHHHT--TTSTT----STT---TTSPPB---HHHHHHHHHTTEEE-B-EEETTEEES---B--B-S-TT--BHHHHHHHHHHHHHHHHHHHHHHHS-SS---SSHHHHHHHHHHHHHHHHHHHHTTSB--EEEE-TTT--EEEESSEEE---GGGGTT--HHHHHTTPPPP--EEE-B--------------

Solvent-accessible surface area (backbone atoms only — not comparable to full-atom values): 16358 Å² total; per-residue (Å²): 135,89,86,84,81,81,80,84,76,83,81,78,80,74,76,83,72,81,74,90,68,70,82,73,38,68,58,79,58,91,53,79,98,54,83,36,51,40,51,36,50,70,67,60,47,66,46,48,33,33,72,90,51,67,89,29,64,45,42,50,41,39,74,70,33,41,58,56,30,44,36,53,52,45,83,88,46,58,60,54,42,56,58,57,51,51,58,61,71,68,48,44,75,87,39,69,67,35,64,55,71,54,57,66,37,70,44,90,94,54,81,49,36,92,70,55,69,66,34,51,54,20,20,58,77,35,33,26,16,36,42,35,54,41,81,47,101,92,46,77,49,82,25,30,32,39,54,46,28,14,22,20,80,81,72,39,43,46,41,61,50,53,52,48,48,50,50,54,44,51,44,52,53,52,51,49,49,64,64,71,69,52,91,69,82,81,47,89,39,42,73,36,42,39,53,52,54,50,50,50,46,54,46,50,52,41,33,34,49,10,50,50,22,20,67,47,79,44,66,40,90,89,79,66,48,82,43,80,42,69,18,58,47,70,77,50,57,38,64,54,37,75,74,52,54,69,70,47,51,74,71,67,53,76,57,77,83,44,71,50,79,34,70,47,73,80,89,86,79,83,89,86,89,84,88,86,133

Nearest PDB structures (foldseek):
  7kh1-assembly1_A6  TM=7.995E-01  e=1.076E-12  Vibrio phage XM1
  8env-assembly1_B  TM=6.889E-01  e=3.780E-07  Pseudomonas phage vB_PaeM_E217
  8fvg-assembly1_A  TM=6.733E-01  e=5.034E-07  Pseudomonas phage vB_PaeM_E217
  9b42-assembly1_S  TM=5.845E-01  e=3.331E-06  Pseudomonas virus Pa193

InterPro domai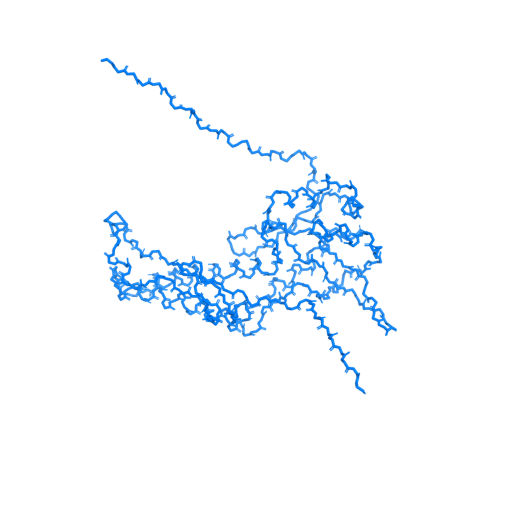ns:
  IPR021808 Protein of unknown function DUF3383 [PF11863] (27-214)

Radius of gyration: 23.82 Å; Cα contacts (8 Å, |Δi|>4): 445; chains: 1; bounding box: 71×70×57 Å

Sequence (277 aa):
MDTRHDAPGPAVRRAHELRGKTCCSCSWLHSLKNRSLLKTRCDSVTDIRDQDKADDIASELTTLGYRHVYTAAHATNAQAGTYLAKHFAVVNYSADRSTITGEFKKSPGVAAEDLKGSAIVAMEAKNATFYPIVELQGSQDVGRWLNTKTHSTYGEFIDDVVNLDAFINTLTVRLYNALANVTTKLEQTPRGQAVLLATARQVGEQYIANGYLGPRNYVDPDDGEEKYTIGFEILTKPEDILDLIPEDRNKRLAAPIRMRLFRAGAIHKAIVDLDVY

=== Feature glossary ===
Key to the feature types in this record:

Secondary structure (8-state, DSSP). Secondary structure is the local, repeating backbone conformation. DSSP classifies it into eight states by reading the hydrogen-bond network: three helix types (H, G, I), two β types (E, B), two non-regular types (T, S), and unstructured coil (-).

Backbone torsions (φ/ψ). Backbone dihedral angles. Every residue except chain termini has a φ (preceding-C → N → Cα → C) and a ψ (N → Cα → C → next-N). They are reported in degrees following the IUPAC sign convention. Secondary structure is essentially a statement about which (φ, ψ) basin each residue occupies.

Predicted aligned error. Predicted Aligned Error (PAE) is an AlphaFold confidence matrix: entry (i, j) is the expected error in the position of residue j, in ångströms, when the prediction is superimposed on the true structure at residue i. Low PAE within a block of residues means that block is internally rigid and well-predicted; high PAE between two blocks means their relative placement is uncertain even if each block individually is confident.

B-factor. B-factor (Debye–Waller factor) reflects atomic displacement in the crystal lattice. It is an experimental observable (units Å²), not a prediction; low values mean the atom is pinned down, high values mean it moves or is heterogeneous across the crystal.

Secondary structure (3-state, P-SEA). Three-state secondary structure (P-SEA) collapses the eight DSSP classes into helix (a), strand (b), and coil (c). P-SEA assigns these from Cα geometry alone — distances and angles — without requiring backbone oxygens, so it works on any Cα trace.

Sequence. Primary structure: the covalent order of the twenty standard amino acids along the backbone. Two proteins with the same sequence will (almost always) fold to the same structure; two with 30% identity often share a fold but not the details.

pLDDT. pLDDT is the predicted lDDT-Cα score: AlphaFold's confidence that the local environment of each residue (all inter-atomic distances within 15 Å) is correctly placed. It is a per-residue number between 0 and 100, with higher meaning more reliable.

InterPro / GO / CATH / organism. Functional annotations link the protein to curated databases. InterPro entries identify conserved domains and families by matching the sequence against member-database signatures (Pfam, PROSITE, CDD, …). Gene Ontology (GO) terms describe molecular function, biological process, and cellular component in a controlled vocabulary. CATH places the structure in a hierarchical fold classification (Class/Architecture/Topology/Homologous-superfamily). The organism is the source species.

Contact-map, Ramachandran, and PAE plots. Three diagnostic plots accompany the record. The Cα contact map visualizes the tertiary structure as a 2D adjacency matrix (8 Å cutoff, sequence-local contacts suppressed). The Ramachandran plot shows the distribution of backbone (φ, ψ) torsions, with points in the α and β basins reflecting secondary structure content. The PAE plot shows AlphaFold's inter-residue confidence as a color matrix.

mmCIF coordinates. The mmCIF table is the protein's shape written out atom by atom. For each backbone N, Cα, C, and carbonyl O, it records an (x, y, z) coordinate triple in Å plus the residue type, chain letter, and residue number.

Radius of gyration, Cα contacts, bounding box. Three whole-structure scalars: the radius of gyration (RMS distance of Cα from centroid, in Å), the count of Cα–Cα contacts (pairs closer than 8 Å and separated by more than four residues in sequence — i.e. tertiary, not local, contacts), and the bounding-box dimensions. Together they distinguish compact globular folds from extended fibres or disordered chains.

Foldseek 3Di. The Foldseek 3Di string encodes local tertiary geometry as a 20-letter alphabet — one character per residue — derived from the relative positions of nearby Cα atoms. Unlike the amino-acid sequence, 3Di is a direct function of the 3D structure, so two proteins with the same fold have similar 3Di strings even at low sequence identity.

Rendered structure images. Six rendered views show the 3D structure from the faces of a cube — i.e. along ±x, ±y, ±z. Rendering representation is drawn randomly per protein from cartoon (secondary-structure ribbons), sticks (backbone bonds), or molecular surface; coloring is either N→C rainbow (blue at the N-terminus through red at the C-terminus) or one color per chain.

Nearest PDB structures. The Foldseek neighbor list gives the closest experimentally determined structures in the PDB, ranked by structural alignment. TM-score near 1 means near-identical fold; near 0.3 means only rough topology match. This is how one finds what a novel AlphaFold prediction most resembles in the solved-structure universe.

Solvent-accessible surface area. SASA measures how much of the protein is reachable by solvent. It is computed by rolling a water-sized probe over the atomic surface and summing the exposed area (Å²). Per-residue SASA distinguishes core (buried, low SASA) from surface (exposed, high SASA) residues; total SASA is a whole-molecule size measure.